Protein AF-A0A923EKS0-F1 (afdb_monomer)

pLDDT: mean 76.98, std 18.41, range [42.09, 98.5]

Radius of gyration: 45.59 Å; Cα contacts (8 Å, |Δi|>4): 97; chains: 1; bounding box: 76×70×138 Å

Structure (mmCIF, N/CA/C/O backbone):
data_AF-A0A923EKS0-F1
#
_entry.id   AF-A0A923EKS0-F1
#
loop_
_atom_site.group_PDB
_atom_site.id
_atom_site.type_symbol
_atom_site.label_atom_id
_atom_site.label_alt_id
_atom_site.label_comp_id
_atom_site.label_asym_id
_atom_site.label_entity_id
_atom_site.label_seq_id
_atom_site.pdbx_PDB_ins_code
_atom_site.Cartn_x
_atom_site.Cartn_y
_atom_site.Cartn_z
_atom_site.occupancy
_atom_site.B_iso_or_equiv
_atom_site.auth_seq_id
_atom_site.auth_comp_id
_atom_site.auth_asym_id
_atom_site.auth_atom_id
_atom_site.pdbx_PDB_model_num
ATOM 1 N N . MET A 1 1 ? -13.821 -39.401 -94.101 1.00 55.88 1 MET A N 1
ATOM 2 C CA . MET A 1 1 ? -14.655 -40.595 -94.368 1.00 55.88 1 MET A CA 1
ATOM 3 C C . MET A 1 1 ? -15.894 -40.451 -93.506 1.00 55.88 1 MET A C 1
ATOM 5 O O . MET A 1 1 ? -15.704 -40.172 -92.329 1.00 55.88 1 MET A O 1
ATOM 9 N N . PRO A 1 2 ? -17.115 -40.544 -94.053 1.00 67.69 2 PRO A N 1
ATOM 10 C CA . PRO A 1 2 ? -18.318 -40.424 -93.235 1.00 67.69 2 PRO A CA 1
ATOM 11 C C . PRO A 1 2 ? -18.408 -41.611 -92.261 1.00 67.69 2 PRO A C 1
ATOM 13 O O . PRO A 1 2 ? -18.205 -42.752 -92.677 1.00 67.69 2 PRO A O 1
ATOM 16 N N . LEU A 1 3 ? -18.658 -41.329 -90.977 1.00 70.94 3 LEU A N 1
ATOM 17 C CA . LEU A 1 3 ? -18.887 -42.337 -89.929 1.00 70.94 3 LEU A CA 1
ATOM 18 C C . LEU A 1 3 ? -20.113 -43.192 -90.270 1.00 70.94 3 LEU A C 1
ATOM 20 O O . LEU A 1 3 ? -21.098 -42.669 -90.799 1.00 70.94 3 LEU A O 1
ATOM 24 N N . THR A 1 4 ? -20.047 -44.488 -89.963 1.00 79.94 4 THR A N 1
ATOM 25 C CA . THR A 1 4 ? -21.155 -45.426 -90.193 1.00 79.94 4 THR A CA 1
ATOM 26 C C . THR A 1 4 ? -22.269 -45.236 -89.158 1.00 79.94 4 THR A C 1
ATOM 28 O O . THR A 1 4 ? -22.025 -44.727 -88.066 1.00 79.94 4 THR A O 1
ATOM 31 N N . ASP A 1 5 ? -23.508 -45.614 -89.488 1.00 75.25 5 ASP A N 1
ATOM 32 C CA . ASP A 1 5 ? -24.677 -45.327 -88.637 1.00 75.25 5 ASP A CA 1
ATOM 33 C C . ASP A 1 5 ? -24.604 -45.996 -87.247 1.00 75.25 5 ASP A C 1
ATOM 35 O O . ASP A 1 5 ? -25.089 -45.425 -86.274 1.00 75.25 5 ASP A O 1
ATOM 39 N N . GLU A 1 6 ? -23.916 -47.137 -87.119 1.00 76.94 6 GLU A N 1
ATOM 40 C CA . GLU A 1 6 ? -23.636 -47.788 -85.823 1.00 76.94 6 GLU A CA 1
ATOM 41 C C . GLU A 1 6 ? -22.660 -46.978 -84.951 1.00 76.94 6 GLU A C 1
ATOM 43 O O . GLU A 1 6 ? -22.759 -46.988 -83.726 1.00 76.94 6 GLU A O 1
ATOM 48 N N . GLU A 1 7 ? -21.741 -46.219 -85.554 1.00 69.44 7 GLU A N 1
ATOM 49 C CA . GLU A 1 7 ? -20.789 -45.371 -84.822 1.00 69.44 7 GLU A CA 1
ATOM 50 C C . GLU A 1 7 ? -21.421 -44.050 -84.356 1.00 69.44 7 GLU A C 1
ATOM 52 O O . GLU A 1 7 ? -20.875 -43.371 -83.486 1.00 69.44 7 GLU A O 1
ATOM 57 N N . LYS A 1 8 ? -22.590 -43.689 -84.900 1.00 70.81 8 LYS A N 1
ATOM 58 C CA . LYS A 1 8 ? -23.337 -42.479 -84.525 1.00 70.81 8 LYS A CA 1
ATOM 59 C C . LYS A 1 8 ? -24.333 -42.710 -83.384 1.00 70.81 8 LYS A C 1
ATOM 61 O O . LYS A 1 8 ? -24.792 -41.740 -82.790 1.00 70.81 8 LYS A O 1
ATOM 66 N N . GLU A 1 9 ? -24.631 -43.961 -83.025 1.00 78.62 9 GLU A N 1
ATOM 67 C CA . GLU A 1 9 ? -25.645 -44.306 -82.012 1.00 78.62 9 GLU A CA 1
ATOM 68 C C . GLU A 1 9 ? -25.239 -43.966 -80.561 1.00 78.62 9 GLU A C 1
ATOM 70 O O . GLU A 1 9 ? -26.081 -43.970 -79.664 1.00 78.62 9 GLU A O 1
ATOM 75 N N . GLY A 1 10 ? -23.965 -43.631 -80.322 1.00 71.81 10 GLY A N 1
ATOM 76 C CA . GLY A 1 10 ? -23.447 -43.207 -79.013 1.00 71.81 10 GLY A CA 1
ATOM 77 C C . GLY A 1 10 ? -23.135 -41.712 -78.878 1.00 71.81 10 GLY A C 1
ATOM 78 O O . GLY A 1 10 ? -22.728 -41.288 -77.798 1.00 71.81 10 GLY A O 1
ATOM 79 N N . LEU A 1 11 ? -23.288 -40.925 -79.946 1.00 72.94 11 LEU A N 1
ATOM 80 C CA . LEU A 1 11 ? -22.937 -39.502 -79.967 1.00 72.94 11 LEU A CA 1
ATOM 81 C C . LEU A 1 11 ? -24.169 -38.627 -79.748 1.00 72.94 11 LEU A C 1
ATOM 83 O O . LEU A 1 11 ? -25.276 -38.942 -80.189 1.00 72.94 11 LEU A O 1
ATOM 87 N N . SER A 1 12 ? -23.973 -37.505 -79.056 1.00 75.88 12 SER A N 1
ATOM 88 C CA . SER A 1 12 ? -25.054 -36.549 -78.844 1.00 75.88 12 SER A CA 1
ATOM 89 C C . SER A 1 12 ? -25.401 -35.814 -80.154 1.00 75.88 12 SER A C 1
ATOM 91 O O . SER A 1 12 ? -24.532 -35.626 -81.011 1.00 75.88 12 SER A O 1
ATOM 93 N N . PRO A 1 13 ? -26.655 -35.356 -80.337 1.00 75.88 13 PRO A N 1
ATOM 94 C CA . PRO A 1 13 ? -27.069 -34.645 -81.551 1.00 75.88 13 PRO A CA 1
ATOM 95 C C . PRO A 1 13 ? -26.235 -33.392 -81.873 1.00 75.88 13 PRO A C 1
ATOM 97 O O . PRO A 1 13 ? -26.138 -33.009 -83.036 1.00 75.88 13 PRO A O 1
ATOM 100 N N . GLU A 1 14 ? -25.623 -32.764 -80.864 1.00 71.12 14 GLU A N 1
ATOM 101 C CA . GLU A 1 14 ? -24.758 -31.587 -81.031 1.00 71.12 14 GLU A CA 1
ATOM 102 C C . GLU A 1 14 ? -23.367 -31.949 -81.575 1.00 71.12 14 GLU A C 1
ATOM 104 O O . GLU A 1 14 ? -22.819 -31.217 -82.397 1.00 71.12 14 GLU A O 1
ATOM 109 N N . GLU A 1 15 ? -22.812 -33.104 -81.204 1.00 69.69 15 GLU A N 1
ATOM 110 C CA . GLU A 1 15 ? -21.496 -33.545 -81.689 1.00 69.69 15 GLU A CA 1
ATOM 111 C C . GLU A 1 15 ? -21.545 -34.025 -83.141 1.00 69.69 15 GLU A C 1
ATOM 113 O O . GLU A 1 15 ? -20.600 -33.818 -83.900 1.00 69.69 15 GLU A O 1
ATOM 118 N N . VAL A 1 16 ? -22.673 -34.601 -83.569 1.00 70.31 16 VAL A N 1
ATOM 119 C CA . VAL A 1 16 ? -22.872 -34.978 -84.975 1.00 70.31 16 VAL A CA 1
ATOM 120 C C . VAL A 1 16 ? -22.950 -33.733 -85.871 1.00 70.31 16 VAL A C 1
ATOM 122 O O . VAL A 1 16 ? -22.418 -33.744 -86.980 1.00 70.31 16 VAL A O 1
ATOM 125 N N . ALA A 1 17 ? -23.534 -32.633 -85.383 1.00 68.06 17 ALA A N 1
ATOM 126 C CA . ALA A 1 17 ? -23.647 -31.382 -86.137 1.00 68.06 17 ALA A CA 1
ATOM 127 C C . ALA A 1 17 ? -22.299 -30.662 -86.338 1.00 68.06 17 ALA A C 1
ATOM 129 O O . ALA A 1 17 ? -22.109 -30.002 -87.357 1.00 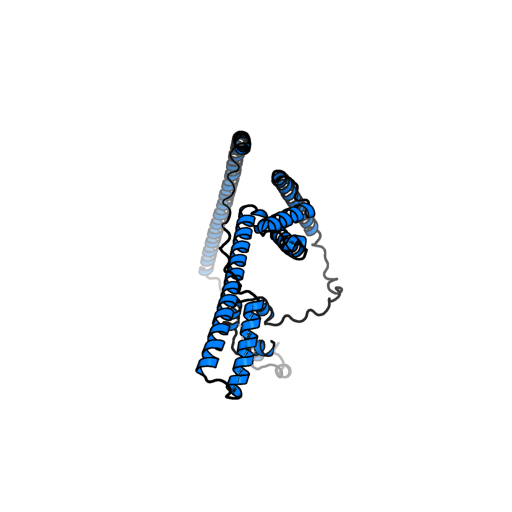68.06 17 ALA A O 1
ATOM 130 N N . ALA A 1 18 ? -21.354 -30.810 -85.406 1.00 67.25 18 ALA A N 1
ATOM 131 C CA . ALA A 1 18 ? -20.027 -30.198 -85.510 1.00 67.25 18 ALA A CA 1
ATOM 132 C C . ALA A 1 18 ? -19.100 -30.909 -86.513 1.00 67.25 18 ALA A C 1
ATOM 134 O O . ALA A 1 18 ? -18.139 -30.311 -86.985 1.00 67.25 18 ALA A O 1
ATOM 135 N N . ILE A 1 19 ? -19.372 -32.179 -86.832 1.00 66.44 19 ILE A N 1
ATOM 136 C CA . ILE A 1 19 ? -18.525 -32.982 -87.726 1.00 66.44 19 ILE A CA 1
ATOM 137 C C . ILE A 1 19 ? -19.016 -32.915 -89.181 1.00 66.44 19 ILE A C 1
ATOM 139 O O . ILE A 1 19 ? -18.199 -32.988 -90.095 1.00 66.44 19 ILE A O 1
ATOM 143 N N . ASP A 1 20 ? -20.324 -32.747 -89.406 1.00 61.84 20 ASP A N 1
ATOM 144 C CA . ASP A 1 20 ? -20.914 -32.625 -90.755 1.00 61.84 20 ASP A CA 1
ATOM 145 C C . ASP A 1 20 ? -21.019 -31.167 -91.251 1.00 61.84 20 ASP A C 1
ATOM 147 O O . ASP A 1 20 ? -21.390 -30.920 -92.399 1.00 61.84 20 ASP A O 1
ATOM 151 N N . GLY A 1 21 ? -20.713 -30.187 -90.396 1.00 55.00 21 GLY A N 1
ATOM 152 C CA . GLY A 1 21 ? -20.842 -28.767 -90.702 1.00 55.00 21 GLY A CA 1
ATOM 153 C C . GLY A 1 21 ? -19.507 -28.078 -90.969 1.00 55.00 21 GLY A C 1
ATOM 154 O O . GLY A 1 21 ? -18.853 -27.643 -90.027 1.00 55.00 21 GLY A O 1
ATOM 155 N N . GLY A 1 22 ? -19.179 -27.871 -92.245 1.00 46.56 22 GLY A N 1
ATOM 156 C CA . GLY A 1 22 ? -18.408 -26.690 -92.655 1.00 46.56 22 GLY A CA 1
ATOM 157 C C . GLY A 1 22 ? -17.040 -26.959 -93.268 1.00 46.56 22 GLY A C 1
ATOM 158 O O . GLY A 1 22 ? -16.015 -26.639 -92.674 1.00 46.56 22 GLY A O 1
ATOM 159 N N . ASP A 1 23 ? -17.063 -27.503 -94.479 1.00 50.88 23 ASP A N 1
ATOM 160 C CA . ASP A 1 23 ? -16.100 -27.199 -95.537 1.00 50.88 23 ASP A CA 1
ATOM 161 C C . ASP A 1 23 ? -16.524 -25.846 -96.139 1.00 50.88 23 ASP A C 1
ATOM 163 O O . ASP A 1 23 ? -17.699 -25.708 -96.469 1.00 50.88 23 ASP A O 1
ATOM 167 N N . ASP A 1 24 ? -15.630 -24.860 -96.225 1.00 45.38 24 ASP A N 1
ATOM 168 C CA . ASP A 1 24 ? -15.724 -23.772 -97.212 1.00 45.38 24 ASP A CA 1
ATOM 169 C C . ASP A 1 24 ? -14.334 -23.138 -97.410 1.00 45.38 24 ASP A C 1
ATOM 171 O O . ASP A 1 24 ? -13.832 -22.324 -96.633 1.00 45.38 24 ASP A O 1
ATOM 175 N N . ASP A 1 25 ? -13.695 -23.658 -98.455 1.00 51.91 25 ASP A N 1
ATOM 176 C CA . ASP A 1 25 ? -12.850 -22.981 -99.434 1.00 51.91 25 ASP A CA 1
ATOM 177 C C . ASP A 1 25 ? -13.137 -21.472 -99.566 1.00 51.91 25 ASP A C 1
ATOM 179 O O . ASP A 1 25 ? -14.209 -21.082 -100.017 1.00 51.91 25 ASP A O 1
ATOM 183 N N . ASP A 1 26 ? -12.155 -20.627 -99.241 1.00 46.34 26 ASP A N 1
ATOM 184 C CA . ASP A 1 26 ? -12.128 -19.243 -99.718 1.00 46.34 26 ASP A CA 1
ATOM 185 C C . ASP A 1 26 ? -10.708 -18.866 -100.151 1.00 46.34 26 ASP A C 1
ATOM 187 O O . ASP A 1 26 ? -9.800 -18.555 -99.373 1.00 46.34 26 ASP A O 1
ATOM 191 N N . THR A 1 27 ? -10.532 -18.933 -101.464 1.00 50.88 27 THR A N 1
ATOM 192 C CA . THR A 1 27 ? -9.376 -18.449 -102.203 1.00 50.88 27 THR A CA 1
ATOM 193 C C . THR A 1 27 ? -9.458 -16.917 -102.258 1.00 50.88 27 THR A C 1
ATOM 195 O O . THR A 1 27 ? -10.226 -16.375 -103.049 1.00 50.88 27 THR A O 1
ATOM 198 N N . ILE A 1 28 ? -8.699 -16.201 -101.421 1.00 45.94 28 ILE A N 1
ATOM 199 C CA . ILE A 1 28 ? -8.699 -14.725 -101.406 1.00 45.94 28 ILE A CA 1
ATOM 200 C C . ILE A 1 28 ? -7.582 -14.194 -102.315 1.00 45.94 28 ILE A C 1
ATOM 202 O O . ILE A 1 28 ? -6.394 -14.367 -102.044 1.00 45.94 28 ILE A O 1
ATOM 206 N N . GLU A 1 29 ? -7.990 -13.560 -103.417 1.00 51.50 29 GLU A N 1
ATOM 207 C CA . GLU A 1 29 ? -7.162 -12.677 -104.242 1.00 51.50 29 GLU A CA 1
ATOM 208 C C . GLU A 1 29 ? -6.642 -11.500 -103.394 1.00 51.50 29 GLU A C 1
ATOM 210 O O . GLU A 1 29 ? -7.430 -10.669 -102.940 1.00 51.50 29 GLU A O 1
ATOM 215 N N . GLU A 1 30 ? -5.316 -11.405 -103.215 1.00 48.50 30 GLU A N 1
ATOM 216 C CA . GLU A 1 30 ? -4.644 -10.211 -102.679 1.00 48.50 30 GLU A CA 1
ATOM 217 C C . GLU A 1 30 ? -4.972 -9.009 -103.578 1.00 48.50 30 GLU A C 1
ATOM 219 O O . GLU A 1 30 ? -4.546 -8.921 -104.734 1.00 48.50 30 GLU A O 1
ATOM 224 N N . THR A 1 31 ? -5.747 -8.071 -103.042 1.00 54.97 31 THR A N 1
ATOM 225 C CA . THR A 1 31 ? -6.033 -6.787 -103.689 1.00 54.97 31 THR A CA 1
ATOM 226 C C . THR A 1 31 ? -5.049 -5.731 -103.183 1.00 54.97 31 THR A C 1
ATOM 228 O O . THR A 1 31 ? -4.639 -5.764 -102.025 1.00 54.97 31 THR A O 1
ATOM 231 N N . ASP A 1 32 ? -4.697 -4.751 -104.027 1.00 55.38 32 ASP A N 1
ATOM 232 C CA . ASP A 1 32 ? -3.730 -3.664 -103.750 1.00 55.38 32 ASP A CA 1
ATOM 233 C C . ASP A 1 32 ? -3.983 -2.865 -102.441 1.00 55.38 32 ASP A C 1
ATOM 235 O O . ASP A 1 32 ? -3.141 -2.074 -102.015 1.00 55.38 32 ASP A O 1
ATOM 239 N N . ALA A 1 33 ? -5.125 -3.064 -101.775 1.00 56.81 33 ALA A N 1
ATOM 240 C CA . ALA A 1 33 ? -5.431 -2.498 -100.465 1.00 56.81 33 ALA A CA 1
ATOM 241 C C . ALA A 1 33 ? -4.692 -3.196 -99.301 1.00 56.81 33 ALA A C 1
ATOM 243 O O . ALA A 1 33 ? -4.253 -2.511 -98.377 1.00 56.81 33 ALA A O 1
ATOM 244 N N . GLU A 1 34 ? -4.487 -4.519 -99.348 1.00 56.81 34 GLU A N 1
ATOM 245 C CA . GLU A 1 34 ? -3.792 -5.257 -98.275 1.00 56.81 34 GLU A CA 1
ATOM 246 C C . GLU A 1 34 ? -2.281 -4.983 -98.265 1.00 56.81 34 GLU A C 1
ATOM 248 O O . GLU A 1 34 ? -1.657 -4.929 -97.202 1.00 56.81 34 GLU A O 1
ATOM 253 N N . ALA A 1 35 ? -1.689 -4.711 -99.433 1.00 59.38 35 ALA A N 1
ATOM 254 C CA . ALA A 1 35 ? -0.292 -4.289 -99.534 1.00 59.38 35 ALA A CA 1
ATOM 255 C C . ALA A 1 35 ? -0.055 -2.916 -98.871 1.00 59.38 35 ALA A C 1
ATOM 257 O O . ALA A 1 35 ? 0.933 -2.737 -98.155 1.00 59.38 35 ALA A O 1
ATOM 258 N N . ALA A 1 36 ? -0.987 -1.970 -99.038 1.00 62.66 36 ALA A N 1
ATOM 259 C CA . ALA A 1 36 ? -0.906 -0.647 -98.418 1.00 62.66 36 ALA A CA 1
ATOM 260 C C . ALA A 1 36 ? -1.108 -0.697 -96.891 1.00 62.66 36 ALA A C 1
ATOM 262 O O . ALA A 1 36 ? -0.460 0.046 -96.151 1.00 62.66 36 ALA A O 1
ATOM 263 N N . GLU A 1 37 ? -1.969 -1.591 -96.398 1.00 67.25 37 GLU A N 1
ATOM 264 C CA . GLU A 1 37 ? -2.161 -1.790 -94.958 1.00 67.25 37 GLU A CA 1
ATOM 265 C C . GLU A 1 37 ? -0.933 -2.446 -94.303 1.00 67.25 37 GLU A C 1
ATOM 267 O O . GLU A 1 37 ? -0.551 -2.086 -93.186 1.00 67.25 37 GLU A O 1
ATOM 272 N N . ARG A 1 38 ? -0.245 -3.341 -95.023 1.00 67.81 38 ARG A N 1
ATOM 273 C CA . ARG A 1 38 ? 0.998 -3.963 -94.555 1.00 67.81 38 ARG A CA 1
ATOM 274 C C . ARG A 1 38 ? 2.158 -2.965 -94.472 1.00 67.81 38 ARG A C 1
ATOM 276 O O . ARG A 1 38 ? 2.837 -2.950 -93.448 1.00 67.81 38 ARG A O 1
ATOM 283 N N . GLU A 1 39 ? 2.333 -2.085 -95.464 1.00 69.00 39 GLU A N 1
ATOM 284 C CA . GLU A 1 39 ? 3.335 -1.002 -95.399 1.00 69.00 39 GLU A CA 1
ATOM 285 C C . GLU A 1 39 ? 3.036 0.002 -94.274 1.00 69.00 39 GLU A C 1
ATOM 287 O O . GLU A 1 39 ? 3.949 0.434 -93.567 1.00 69.00 39 GLU A O 1
ATOM 292 N N . ALA A 1 40 ? 1.763 0.346 -94.049 1.00 70.00 40 ALA A N 1
ATOM 293 C CA . ALA A 1 40 ? 1.382 1.236 -92.952 1.00 70.00 40 ALA A CA 1
ATOM 294 C C . ALA A 1 40 ? 1.676 0.618 -91.574 1.00 70.00 40 ALA A C 1
ATOM 296 O O . ALA A 1 40 ? 2.108 1.317 -90.654 1.00 70.00 40 ALA A O 1
ATOM 297 N N . LYS A 1 41 ? 1.480 -0.697 -91.433 1.00 73.19 41 LYS A N 1
ATOM 298 C CA . LYS A 1 41 ? 1.763 -1.424 -90.192 1.00 73.19 41 LYS A CA 1
ATOM 299 C C . LYS A 1 41 ? 3.264 -1.556 -89.931 1.00 73.19 41 LYS A C 1
ATOM 301 O O . LYS A 1 41 ? 3.702 -1.340 -88.806 1.00 73.19 41 LYS A O 1
ATOM 306 N N . GLU A 1 42 ? 4.056 -1.814 -90.969 1.00 72.75 42 GLU A N 1
ATOM 307 C CA . GLU A 1 42 ? 5.516 -1.905 -90.857 1.00 72.75 42 GLU A CA 1
ATOM 308 C C . GLU A 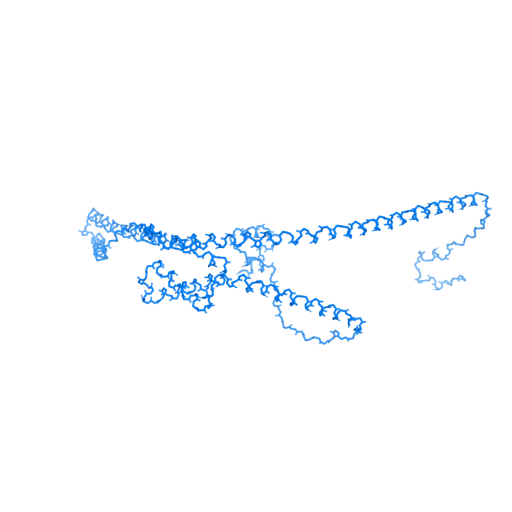1 42 ? 6.150 -0.541 -90.522 1.00 72.75 42 GLU A C 1
ATOM 310 O O . GLU A 1 42 ? 7.066 -0.461 -89.702 1.00 72.75 42 GLU A O 1
ATOM 315 N N . ALA A 1 43 ? 5.601 0.557 -91.059 1.00 70.31 43 ALA A N 1
ATOM 316 C CA . ALA A 1 43 ? 6.006 1.913 -90.684 1.00 70.31 43 ALA A CA 1
ATOM 317 C C . ALA A 1 43 ? 5.655 2.256 -89.222 1.00 70.31 43 ALA A C 1
ATOM 319 O O . ALA A 1 43 ? 6.466 2.868 -88.524 1.00 70.31 43 ALA A O 1
ATOM 320 N N . ALA A 1 44 ? 4.482 1.832 -88.737 1.00 72.12 44 ALA A N 1
ATOM 321 C CA . ALA A 1 44 ? 4.068 2.047 -87.350 1.00 72.12 44 ALA A CA 1
ATOM 322 C C . ALA A 1 44 ? 4.928 1.252 -86.350 1.00 72.12 44 ALA A C 1
ATOM 324 O O . ALA A 1 44 ? 5.297 1.776 -85.295 1.00 72.12 44 ALA A O 1
ATOM 325 N N . ASP A 1 45 ? 5.296 0.013 -86.689 1.00 76.19 45 ASP A N 1
ATOM 326 C CA . ASP A 1 45 ? 6.172 -0.810 -85.851 1.00 76.19 45 ASP A CA 1
ATOM 327 C C . ASP A 1 45 ? 7.610 -0.258 -85.819 1.00 76.19 45 ASP A C 1
ATOM 329 O O . ASP A 1 45 ? 8.228 -0.211 -84.750 1.00 76.19 45 ASP A O 1
ATOM 333 N N . ALA A 1 46 ? 8.117 0.270 -86.940 1.00 74.62 46 ALA A N 1
ATOM 334 C CA . ALA A 1 46 ? 9.419 0.937 -86.987 1.00 74.62 46 ALA A CA 1
ATOM 335 C C . ALA A 1 46 ? 9.460 2.230 -86.146 1.00 74.62 46 ALA A C 1
ATOM 337 O O . ALA A 1 46 ? 10.451 2.495 -85.460 1.00 74.62 46 ALA A O 1
ATOM 338 N N . GLU A 1 47 ? 8.384 3.026 -86.145 1.00 79.12 47 GLU A N 1
ATOM 339 C CA . GLU A 1 47 ? 8.289 4.233 -85.313 1.00 79.12 47 GLU A CA 1
ATOM 340 C C . GLU A 1 47 ? 8.218 3.887 -83.817 1.00 79.12 47 GLU A C 1
ATOM 342 O O . GLU A 1 47 ? 8.868 4.536 -82.990 1.00 79.12 47 GLU A O 1
ATOM 347 N N . LYS A 1 48 ? 7.502 2.814 -83.463 1.00 77.94 48 LYS A N 1
ATOM 348 C CA . LYS A 1 48 ? 7.433 2.321 -82.084 1.00 77.94 48 LYS A CA 1
ATOM 349 C C . LYS A 1 48 ? 8.792 1.824 -81.587 1.00 77.94 48 LYS A C 1
ATOM 351 O O . LYS A 1 48 ? 9.190 2.168 -80.473 1.00 77.94 48 LYS A O 1
ATOM 356 N N . GLN A 1 49 ? 9.532 1.091 -82.418 1.00 76.75 49 GLN A N 1
ATOM 357 C CA . GLN A 1 49 ? 10.868 0.613 -82.065 1.00 76.75 49 GLN A CA 1
ATOM 358 C C . GLN A 1 49 ? 11.866 1.774 -81.908 1.00 76.75 49 GLN A C 1
ATOM 360 O O . GLN A 1 49 ? 12.624 1.811 -80.940 1.00 76.75 49 GLN A O 1
ATOM 365 N N . ALA A 1 50 ? 11.793 2.795 -82.769 1.00 76.81 50 ALA A N 1
ATOM 366 C CA . ALA A 1 50 ? 12.611 4.002 -82.630 1.00 76.81 50 ALA A CA 1
ATOM 367 C C . ALA A 1 50 ? 12.292 4.805 -81.349 1.00 76.81 50 ALA A C 1
ATOM 369 O O . ALA A 1 50 ? 13.188 5.413 -80.751 1.00 76.81 50 ALA A O 1
ATOM 370 N N . ALA A 1 51 ? 11.032 4.811 -80.901 1.00 78.56 51 ALA A N 1
ATOM 371 C CA . ALA A 1 51 ? 10.637 5.437 -79.641 1.00 78.56 51 ALA A CA 1
ATOM 372 C C . ALA A 1 51 ? 11.150 4.657 -78.414 1.00 78.56 51 ALA A C 1
ATOM 374 O O . ALA A 1 51 ? 11.622 5.276 -77.455 1.00 78.56 51 ALA A O 1
ATOM 375 N N . GLU A 1 52 ? 11.113 3.322 -78.454 1.00 79.81 52 GLU A N 1
ATOM 376 C CA . GLU A 1 52 ? 11.653 2.461 -77.393 1.00 79.81 52 GLU A CA 1
ATOM 377 C C . GLU A 1 52 ? 13.181 2.574 -77.282 1.00 79.81 52 GLU A C 1
ATOM 379 O O . GLU A 1 52 ? 13.697 2.757 -76.175 1.00 79.81 52 GLU A O 1
ATOM 384 N N . ASP A 1 53 ? 13.903 2.599 -78.405 1.00 81.50 53 ASP A N 1
ATOM 385 C CA . ASP A 1 53 ? 15.360 2.780 -78.416 1.00 81.50 53 ASP A CA 1
ATOM 386 C C . ASP A 1 53 ? 15.772 4.148 -77.851 1.00 81.50 53 ASP A C 1
ATOM 388 O O . ASP A 1 53 ? 16.742 4.265 -77.092 1.00 81.50 53 ASP A O 1
ATOM 392 N N . LYS A 1 54 ? 15.000 5.202 -78.147 1.00 83.19 54 LYS A N 1
ATOM 393 C CA . LYS A 1 54 ? 15.236 6.541 -77.591 1.00 83.19 54 LYS A CA 1
ATOM 394 C C . LYS A 1 54 ? 14.972 6.593 -76.082 1.00 83.19 54 LYS A C 1
ATOM 396 O O . LYS A 1 54 ? 15.732 7.237 -75.356 1.00 83.19 54 LYS A O 1
ATOM 401 N N . ALA A 1 55 ? 13.940 5.901 -75.598 1.00 79.69 55 ALA A N 1
ATOM 402 C CA . ALA A 1 55 ? 13.648 5.801 -74.169 1.00 79.69 55 ALA A CA 1
ATOM 403 C C . ALA A 1 55 ? 14.723 4.995 -73.416 1.00 79.69 55 ALA A C 1
ATOM 405 O O . ALA A 1 55 ? 15.142 5.392 -72.325 1.00 79.69 55 ALA A O 1
ATOM 406 N N . ALA A 1 56 ? 15.229 3.911 -74.013 1.00 78.12 56 ALA A N 1
ATOM 407 C CA . ALA A 1 56 ? 16.318 3.117 -73.452 1.00 78.12 56 ALA A CA 1
ATOM 408 C C . ALA A 1 56 ? 17.628 3.920 -73.369 1.00 78.12 56 ALA A C 1
ATOM 410 O O . ALA A 1 56 ? 18.294 3.912 -72.331 1.00 78.12 56 ALA A O 1
ATOM 411 N N . ALA A 1 57 ? 17.964 4.685 -74.415 1.00 78.69 57 ALA A N 1
ATOM 412 C CA . ALA A 1 57 ? 19.138 5.556 -74.415 1.00 78.69 57 ALA A CA 1
ATOM 413 C C . ALA A 1 57 ? 19.051 6.659 -73.344 1.00 78.69 57 ALA A C 1
ATOM 415 O O . ALA A 1 57 ? 20.046 6.950 -72.677 1.00 78.69 57 ALA A O 1
ATOM 416 N N . GLN A 1 58 ? 17.864 7.239 -73.135 1.00 81.75 58 GLN A N 1
ATOM 417 C CA . GLN A 1 58 ? 17.655 8.251 -72.100 1.00 81.75 58 GLN A CA 1
ATOM 418 C C . GLN A 1 58 ? 17.786 7.664 -70.689 1.00 81.75 58 GLN A C 1
ATOM 420 O O . GLN A 1 58 ? 18.463 8.249 -69.848 1.00 81.75 58 GLN A O 1
ATOM 425 N N . LYS A 1 59 ? 17.251 6.460 -70.450 1.00 79.94 59 LYS A N 1
ATOM 426 C CA . LYS A 1 59 ? 17.382 5.780 -69.154 1.00 79.94 59 LYS A CA 1
ATOM 427 C C . LYS A 1 59 ? 18.844 5.475 -68.802 1.00 79.94 59 LYS A C 1
ATOM 429 O O . LYS A 1 59 ? 19.243 5.681 -67.661 1.00 79.94 59 LYS A O 1
ATOM 434 N N . ILE A 1 60 ? 19.656 5.058 -69.779 1.00 76.56 60 ILE A N 1
ATOM 435 C CA . ILE A 1 60 ? 21.099 4.823 -69.579 1.00 76.56 60 ILE A CA 1
ATOM 436 C C . ILE A 1 60 ? 21.840 6.139 -69.286 1.00 76.56 60 ILE A C 1
ATOM 438 O O . ILE A 1 60 ? 22.748 6.166 -68.453 1.00 76.56 60 ILE A O 1
ATOM 442 N N . ALA A 1 61 ? 21.458 7.241 -69.941 1.00 79.06 61 ALA A N 1
ATOM 443 C CA . ALA A 1 61 ? 22.045 8.555 -69.681 1.00 79.06 61 ALA A CA 1
ATOM 444 C C . ALA A 1 61 ? 21.705 9.076 -68.272 1.00 79.06 61 ALA A C 1
ATOM 446 O O . ALA A 1 61 ? 22.597 9.565 -67.575 1.00 79.06 61 ALA A O 1
ATOM 447 N N . ASP A 1 62 ? 20.456 8.913 -67.830 1.00 80.44 62 ASP A N 1
ATOM 448 C CA . ASP A 1 62 ? 20.003 9.331 -66.498 1.00 80.44 62 ASP A CA 1
ATOM 449 C C . ASP A 1 62 ? 20.655 8.492 -65.384 1.00 80.44 62 ASP A C 1
ATOM 451 O O . ASP A 1 62 ? 21.070 9.031 -64.355 1.00 80.44 62 ASP A O 1
ATOM 455 N N . GLU A 1 63 ? 20.830 7.185 -65.600 1.00 76.50 63 GLU A N 1
ATOM 456 C CA . GLU A 1 63 ? 21.491 6.291 -64.642 1.00 76.50 63 GLU A CA 1
ATOM 457 C C . GLU A 1 63 ? 22.988 6.622 -64.510 1.00 76.50 63 GLU A C 1
ATOM 459 O O . GLU A 1 63 ? 23.516 6.723 -63.397 1.00 76.50 63 GLU A O 1
ATOM 464 N N . LYS A 1 64 ? 23.663 6.934 -65.626 1.00 74.00 64 LYS A N 1
ATOM 465 C CA . LYS A 1 64 ? 25.059 7.396 -65.603 1.00 74.00 64 LYS A CA 1
ATOM 466 C C . LYS A 1 64 ? 25.213 8.741 -64.876 1.00 74.00 64 LYS A C 1
ATOM 468 O O . LYS A 1 64 ? 26.128 8.887 -64.067 1.00 74.00 64 LYS A O 1
ATOM 473 N N . ALA A 1 65 ? 24.291 9.684 -65.083 1.00 71.25 65 ALA A N 1
ATOM 474 C CA . ALA A 1 65 ? 24.293 10.969 -64.378 1.00 71.25 65 ALA A CA 1
ATOM 475 C C . ALA A 1 65 ? 24.026 10.819 -62.865 1.00 71.25 65 ALA A C 1
ATOM 477 O O . ALA A 1 65 ? 24.613 11.541 -62.055 1.00 71.25 65 ALA A O 1
ATOM 478 N N . ALA A 1 66 ? 23.186 9.860 -62.460 1.00 70.56 66 ALA A N 1
ATOM 479 C CA . ALA A 1 66 ? 22.945 9.555 -61.049 1.00 70.56 66 ALA A CA 1
ATOM 480 C C . ALA A 1 66 ? 24.178 8.936 -60.367 1.00 70.56 66 ALA A C 1
ATOM 482 O O . ALA A 1 66 ? 24.473 9.267 -59.216 1.00 70.56 66 ALA A O 1
ATOM 483 N N . THR A 1 67 ? 24.927 8.089 -61.083 1.00 65.62 67 THR A N 1
ATOM 484 C CA . THR A 1 67 ? 26.150 7.471 -60.542 1.00 65.62 67 THR A CA 1
ATOM 485 C C . THR A 1 67 ? 27.280 8.493 -60.359 1.00 65.62 67 THR A C 1
ATOM 487 O O . THR A 1 67 ? 27.917 8.508 -59.308 1.00 65.62 67 THR A O 1
ATOM 490 N N . GLU A 1 68 ? 27.476 9.412 -61.314 1.00 66.75 68 GLU A N 1
ATOM 491 C CA . GLU A 1 68 ? 28.497 10.472 -61.204 1.00 66.75 68 GLU A CA 1
ATOM 492 C C . GLU A 1 68 ? 28.183 11.482 -60.083 1.00 66.75 68 GLU A C 1
ATOM 494 O O . GLU A 1 68 ? 29.093 11.964 -59.405 1.00 66.75 68 GLU A O 1
ATOM 499 N N . LYS A 1 69 ? 26.900 11.759 -59.806 1.00 64.44 69 LYS A N 1
ATOM 500 C CA . LYS A 1 69 ? 26.502 12.621 -58.680 1.00 64.44 69 LYS A CA 1
ATOM 501 C C . LYS A 1 69 ? 26.736 11.956 -57.313 1.00 64.44 69 LYS A C 1
ATOM 503 O O . LYS A 1 69 ? 27.135 12.635 -56.370 1.00 64.44 69 LYS A O 1
ATOM 508 N N . ALA A 1 70 ? 26.544 10.640 -57.208 1.00 59.50 70 ALA A N 1
ATOM 509 C CA . ALA A 1 70 ? 26.751 9.899 -55.961 1.00 59.50 70 ALA A CA 1
ATOM 510 C C . ALA A 1 70 ? 28.237 9.780 -55.562 1.00 59.50 70 ALA A C 1
ATOM 512 O O . ALA A 1 70 ? 28.555 9.786 -54.371 1.00 59.50 70 ALA A O 1
ATOM 513 N N . GLU A 1 71 ? 29.158 9.710 -56.530 1.00 60.84 71 GLU A N 1
ATOM 514 C CA . GLU A 1 71 ? 30.600 9.715 -56.239 1.00 60.84 71 GLU A CA 1
ATOM 515 C C . GLU A 1 71 ? 31.118 11.106 -55.833 1.00 60.84 71 GLU A C 1
ATOM 517 O O . GLU A 1 71 ? 31.999 11.198 -54.975 1.00 60.84 71 GLU A O 1
ATOM 522 N N . ALA A 1 72 ? 30.529 12.188 -56.358 1.00 58.00 72 ALA A N 1
ATOM 523 C CA . ALA A 1 72 ? 30.878 13.554 -55.963 1.00 58.00 72 ALA A CA 1
ATOM 524 C C . ALA A 1 72 ? 30.417 13.906 -54.532 1.00 58.00 72 ALA A C 1
ATOM 526 O O . ALA A 1 72 ? 31.166 14.546 -53.791 1.00 58.00 72 ALA A O 1
ATOM 527 N N . ASP A 1 73 ? 29.232 13.447 -54.109 1.00 56.19 73 ASP A N 1
ATOM 528 C CA . ASP A 1 73 ? 28.721 13.711 -52.753 1.00 56.19 73 ASP A CA 1
ATOM 529 C C . ASP A 1 73 ? 29.490 12.931 -51.670 1.00 56.19 73 ASP A C 1
ATOM 531 O O . ASP A 1 73 ? 29.680 13.439 -50.564 1.00 56.19 73 ASP A O 1
ATOM 535 N N . LYS A 1 74 ? 30.023 11.740 -51.984 1.00 54.91 74 LYS A N 1
ATOM 536 C CA . LYS A 1 74 ? 30.788 10.927 -51.021 1.00 54.91 74 LYS A CA 1
ATOM 537 C C . LYS A 1 74 ? 32.150 11.541 -50.664 1.00 54.91 74 LYS A C 1
ATOM 539 O O . LYS A 1 74 ? 32.574 11.437 -49.515 1.00 54.91 74 LYS A O 1
ATOM 544 N N . ALA A 1 75 ? 32.800 12.233 -51.603 1.00 55.19 75 ALA A N 1
ATOM 545 C CA . ALA A 1 75 ? 34.077 12.909 -51.360 1.00 55.19 75 ALA A CA 1
ATOM 546 C C . ALA A 1 75 ? 33.942 14.182 -50.495 1.00 55.19 75 ALA A C 1
ATOM 548 O O . ALA A 1 75 ? 34.888 14.554 -49.808 1.00 55.19 75 ALA A O 1
ATOM 549 N N . ALA A 1 76 ? 32.771 14.832 -50.474 1.00 54.75 76 ALA A N 1
ATOM 550 C CA . ALA A 1 76 ? 32.536 16.043 -49.677 1.00 54.75 76 ALA A CA 1
ATOM 551 C C . ALA A 1 76 ? 32.151 15.761 -48.208 1.00 54.75 76 ALA A C 1
ATOM 553 O O . ALA A 1 76 ? 32.293 16.638 -47.350 1.00 54.75 76 ALA A O 1
ATOM 554 N N . THR A 1 77 ? 31.664 14.555 -47.895 1.00 52.31 77 THR A N 1
ATOM 555 C CA . THR A 1 77 ? 31.295 14.148 -46.525 1.00 52.31 77 THR A CA 1
ATOM 556 C C . THR A 1 77 ? 32.474 13.693 -45.666 1.00 52.31 77 THR A C 1
ATOM 558 O O . THR A 1 77 ? 32.444 13.923 -44.456 1.00 52.31 77 THR A O 1
ATOM 561 N N . ASP A 1 78 ? 33.521 13.114 -46.258 1.00 51.91 78 ASP A N 1
ATOM 562 C CA . ASP A 1 78 ? 34.648 12.566 -45.488 1.00 51.91 78 ASP A CA 1
ATOM 563 C C . ASP A 1 78 ? 35.573 13.667 -44.922 1.00 51.91 78 ASP A C 1
ATOM 565 O O . ASP A 1 78 ? 36.049 13.536 -43.793 1.00 51.91 78 ASP A O 1
ATOM 569 N N . ASP A 1 79 ? 35.725 14.809 -45.608 1.00 50.88 79 ASP A N 1
ATOM 570 C CA . ASP A 1 79 ? 36.516 15.946 -45.097 1.00 50.88 79 ASP A CA 1
ATOM 571 C C . ASP A 1 79 ? 35.807 16.719 -43.963 1.00 50.88 79 ASP A C 1
ATOM 573 O O . ASP A 1 79 ? 36.459 17.203 -43.036 1.00 50.88 79 ASP A O 1
ATOM 577 N N . LYS A 1 80 ? 34.465 16.787 -43.952 1.00 53.28 80 LYS A N 1
ATOM 578 C CA . LYS A 1 80 ? 33.707 17.440 -42.860 1.00 53.28 80 LYS A CA 1
ATOM 579 C C . LYS A 1 80 ? 33.571 16.581 -41.599 1.00 53.28 80 LYS A C 1
ATOM 581 O O . LYS A 1 80 ? 33.422 17.128 -40.507 1.00 53.28 80 LYS A O 1
ATOM 586 N N . ALA A 1 81 ? 33.634 15.254 -41.719 1.00 53.75 81 ALA A N 1
ATOM 587 C CA . ALA A 1 81 ? 33.537 14.348 -40.574 1.00 53.75 81 ALA A CA 1
ATOM 588 C C . ALA A 1 81 ? 34.805 14.359 -39.695 1.00 53.75 81 ALA A C 1
ATOM 590 O O . ALA A 1 81 ? 34.714 14.188 -38.477 1.00 53.75 81 ALA A O 1
ATOM 591 N N . ALA A 1 82 ? 35.981 14.612 -40.281 1.00 55.72 82 ALA A N 1
ATOM 592 C CA . ALA A 1 82 ? 37.238 14.709 -39.536 1.00 55.72 82 ALA A CA 1
ATOM 593 C C . ALA A 1 82 ? 37.334 15.999 -38.696 1.00 55.72 82 ALA A C 1
ATOM 595 O O . ALA A 1 82 ? 37.845 15.967 -37.575 1.00 55.72 82 ALA A O 1
ATOM 596 N N . GLU A 1 83 ? 36.794 17.118 -39.191 1.00 54.25 83 GLU A N 1
ATOM 597 C CA . GLU A 1 83 ? 36.816 18.408 -38.486 1.00 54.25 83 GLU A CA 1
ATOM 598 C C . GLU A 1 83 ? 35.763 18.481 -37.359 1.00 54.25 83 GLU A C 1
ATOM 600 O O . GLU A 1 83 ? 36.015 19.067 -36.305 1.00 54.25 83 GLU A O 1
ATOM 605 N N . ALA A 1 84 ? 34.614 17.811 -37.523 1.00 56.06 84 ALA A N 1
ATOM 606 C CA . ALA A 1 84 ? 33.587 17.708 -36.481 1.00 56.06 84 ALA A CA 1
ATOM 607 C C . ALA A 1 84 ? 34.055 16.876 -35.273 1.00 56.06 84 ALA A C 1
ATOM 609 O O . ALA A 1 84 ? 33.865 17.293 -34.131 1.00 56.06 84 ALA A O 1
ATOM 610 N N . LYS A 1 85 ? 34.749 15.754 -35.512 1.00 57.53 85 LYS A N 1
ATOM 611 C CA . LYS A 1 85 ? 35.239 14.873 -34.441 1.00 57.53 85 LYS A CA 1
ATOM 612 C C . LYS A 1 85 ? 36.330 15.523 -33.579 1.00 57.53 85 LYS A C 1
ATOM 614 O O . LYS A 1 85 ? 36.370 15.314 -32.373 1.00 57.53 85 LYS A O 1
ATOM 619 N N . ALA A 1 86 ? 37.178 16.366 -34.174 1.00 59.12 86 ALA A N 1
ATOM 620 C CA . ALA A 1 86 ? 38.203 17.107 -33.433 1.00 59.12 86 ALA A CA 1
ATOM 621 C C . ALA A 1 86 ? 37.620 18.218 -32.538 1.00 59.12 86 ALA A C 1
ATOM 623 O O . ALA A 1 86 ? 38.214 18.558 -31.515 1.00 59.12 86 ALA A O 1
ATOM 624 N N . LYS A 1 87 ? 36.460 18.780 -32.906 1.00 59.34 87 LYS A N 1
ATOM 625 C CA . LYS A 1 87 ? 35.758 19.783 -32.094 1.00 59.34 87 LYS A CA 1
ATOM 626 C C . LYS A 1 87 ? 34.940 19.139 -30.968 1.00 59.34 87 LYS A C 1
ATOM 628 O O . LYS A 1 87 ? 34.929 19.665 -29.861 1.00 59.34 87 LYS A O 1
ATOM 633 N N . GLU A 1 88 ? 34.342 17.978 -31.225 1.00 61.44 88 GLU A N 1
ATOM 634 C CA . GLU A 1 88 ? 33.583 17.207 -30.232 1.00 61.44 88 GLU A CA 1
ATOM 635 C C . GLU A 1 88 ? 34.483 16.667 -29.101 1.00 61.44 88 GLU A C 1
ATOM 637 O O . GLU A 1 88 ? 34.140 16.816 -27.931 1.00 61.44 88 GLU A O 1
ATOM 642 N N . ASP A 1 89 ? 35.690 16.170 -29.413 1.00 59.28 89 ASP A N 1
ATOM 643 C CA . ASP A 1 89 ? 36.666 15.741 -28.391 1.00 59.28 89 ASP A CA 1
ATOM 644 C C . ASP A 1 89 ? 37.199 16.916 -27.537 1.00 59.28 89 ASP A C 1
ATOM 646 O O . ASP A 1 89 ? 37.544 16.739 -26.364 1.00 59.28 89 ASP A O 1
ATOM 650 N N . ALA A 1 90 ? 37.263 18.132 -28.095 1.00 62.91 90 ALA A N 1
ATOM 651 C CA . ALA A 1 90 ? 37.696 19.325 -27.363 1.00 62.91 90 ALA A CA 1
ATOM 652 C C . ALA A 1 90 ? 36.603 19.855 -26.417 1.00 62.91 90 ALA A C 1
ATOM 654 O O . ALA A 1 90 ? 36.904 20.185 -25.266 1.00 62.91 90 ALA A O 1
ATOM 655 N N . ASP A 1 91 ? 35.345 19.883 -26.868 1.00 62.81 91 ASP A N 1
ATOM 656 C CA . ASP A 1 91 ? 34.204 20.288 -26.040 1.00 62.81 91 ASP A CA 1
ATOM 657 C C . ASP A 1 91 ? 33.890 19.239 -24.956 1.00 62.81 91 ASP A C 1
ATOM 659 O O . ASP A 1 91 ? 33.618 19.613 -23.815 1.00 62.81 91 ASP A O 1
ATOM 663 N N . ALA A 1 92 ? 34.036 17.936 -25.239 1.00 62.00 92 ALA A N 1
ATOM 664 C CA . ALA A 1 92 ? 33.875 16.873 -24.239 1.00 62.00 92 ALA A CA 1
ATOM 665 C C . ALA A 1 92 ? 34.919 16.961 -23.112 1.00 62.00 92 ALA A C 1
ATOM 667 O O . ALA A 1 92 ? 34.596 16.767 -21.939 1.00 62.00 92 ALA A O 1
ATOM 668 N N . LYS A 1 93 ? 36.168 17.322 -23.438 1.00 65.00 93 LYS A N 1
ATOM 669 C CA . LYS A 1 93 ? 37.218 17.517 -22.428 1.00 65.00 93 LYS A CA 1
ATOM 670 C C . LYS A 1 93 ? 36.972 18.759 -21.563 1.00 65.00 93 LYS A C 1
ATOM 672 O O . LYS A 1 93 ? 37.235 18.714 -20.364 1.00 65.00 93 LYS A O 1
ATOM 677 N N . ALA A 1 94 ? 36.428 19.833 -22.140 1.00 64.88 94 ALA A N 1
ATOM 678 C CA . ALA A 1 94 ? 36.050 21.036 -21.399 1.00 64.88 94 ALA A CA 1
ATOM 679 C C . ALA A 1 94 ? 34.804 20.824 -20.514 1.00 64.88 94 ALA A C 1
ATOM 681 O O . ALA A 1 94 ? 34.732 21.388 -19.420 1.00 64.88 94 ALA A O 1
ATOM 682 N N . LEU A 1 95 ? 33.848 19.990 -20.945 1.00 62.06 95 LEU A N 1
ATOM 683 C CA . LEU A 1 95 ? 32.685 19.619 -20.131 1.00 62.06 95 LEU A CA 1
ATOM 684 C C . LEU A 1 95 ? 33.089 18.724 -18.949 1.00 62.06 95 LEU A C 1
ATOM 686 O O . LEU A 1 95 ? 32.673 18.992 -17.826 1.00 62.06 95 LEU A O 1
ATOM 690 N N . ALA A 1 96 ? 33.972 17.744 -19.173 1.00 61.75 96 ALA A N 1
ATOM 691 C CA . ALA A 1 96 ? 34.475 16.860 -18.120 1.00 61.75 96 ALA A CA 1
ATOM 692 C C . ALA A 1 96 ? 35.301 17.606 -17.052 1.00 61.75 96 ALA A C 1
ATOM 694 O O . ALA A 1 96 ? 35.199 17.298 -15.866 1.00 61.75 96 ALA A O 1
ATOM 695 N N . GLU A 1 97 ? 36.091 18.619 -17.435 1.00 64.62 97 GLU A N 1
ATOM 696 C CA . GLU A 1 97 ? 36.805 19.468 -16.465 1.00 64.62 97 GLU A CA 1
ATOM 697 C C . GLU A 1 97 ? 35.855 20.381 -15.673 1.00 64.62 97 GLU A C 1
ATOM 699 O O . GLU A 1 97 ? 36.094 20.638 -14.491 1.00 64.62 97 GLU A O 1
ATOM 704 N N . LYS A 1 98 ? 34.751 20.832 -16.284 1.00 63.41 98 LYS A N 1
ATOM 705 C CA . LYS A 1 98 ? 33.729 21.636 -15.601 1.00 63.41 98 LYS A CA 1
ATOM 706 C C . LYS A 1 98 ? 32.871 20.795 -14.648 1.00 63.41 98 LYS A C 1
ATOM 708 O O . LYS A 1 98 ? 32.654 21.223 -13.520 1.00 63.41 98 LYS A O 1
ATOM 713 N N . GLU A 1 99 ? 32.458 19.590 -15.042 1.00 57.44 99 GLU A N 1
ATOM 714 C CA . GLU A 1 99 ? 31.733 18.664 -14.158 1.00 57.44 99 GLU A CA 1
ATOM 715 C C . GLU A 1 99 ? 32.606 18.163 -13.001 1.00 57.44 99 GLU A C 1
ATOM 717 O O . GLU A 1 99 ? 32.118 18.033 -11.882 1.00 57.44 99 GLU A O 1
ATOM 722 N N . ALA A 1 100 ? 33.913 17.962 -13.210 1.00 58.56 100 ALA A N 1
ATOM 723 C CA . ALA A 1 100 ? 34.833 17.634 -12.120 1.00 58.56 100 ALA A CA 1
ATOM 724 C C . ALA A 1 100 ? 35.017 18.801 -11.127 1.00 58.56 100 ALA A C 1
ATOM 726 O O . ALA A 1 100 ? 35.182 18.568 -9.927 1.00 58.56 100 ALA A O 1
ATOM 727 N N . ALA A 1 101 ? 34.959 20.051 -11.602 1.00 57.38 101 ALA A N 1
ATOM 728 C CA . ALA A 1 101 ? 35.006 21.238 -10.749 1.00 57.38 101 ALA A CA 1
ATOM 729 C C . ALA A 1 101 ? 33.689 21.463 -9.977 1.00 57.38 101 ALA A C 1
ATOM 731 O O . ALA A 1 101 ? 33.740 21.770 -8.785 1.00 57.38 101 ALA A O 1
ATOM 732 N N . ASP A 1 102 ? 32.526 21.233 -10.599 1.00 53.03 102 ASP A N 1
ATOM 733 C CA . ASP A 1 102 ? 31.219 21.289 -9.922 1.00 53.03 102 ASP A CA 1
ATOM 734 C C . ASP A 1 102 ? 31.030 20.120 -8.930 1.00 53.03 102 ASP A C 1
ATOM 736 O O . ASP A 1 102 ? 30.523 20.320 -7.826 1.00 53.03 102 ASP A O 1
ATOM 740 N N . ALA A 1 103 ? 31.534 18.917 -9.232 1.00 52.72 103 ALA A N 1
ATOM 741 C CA . ALA A 1 103 ? 31.510 17.778 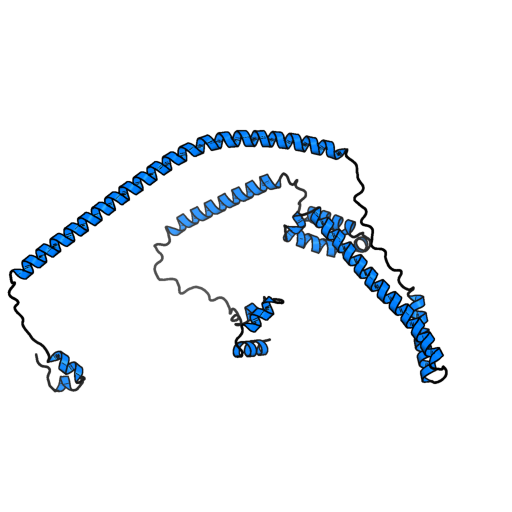-8.305 1.00 52.72 103 ALA A CA 1
ATOM 742 C C . ALA A 1 103 ? 32.444 17.960 -7.091 1.00 52.72 103 ALA A C 1
ATOM 744 O O . ALA A 1 103 ? 32.190 17.404 -6.019 1.00 52.72 103 ALA A O 1
ATOM 745 N N . ALA A 1 104 ? 33.518 18.745 -7.232 1.00 53.81 104 ALA A N 1
ATOM 746 C CA . ALA A 1 104 ? 34.374 19.134 -6.114 1.00 53.81 104 ALA A CA 1
ATOM 747 C C . ALA A 1 104 ? 33.734 20.239 -5.251 1.00 53.81 104 ALA A C 1
ATOM 749 O O . ALA A 1 104 ? 33.882 20.206 -4.031 1.00 53.81 104 ALA A O 1
ATOM 750 N N . ALA A 1 105 ? 32.969 21.159 -5.852 1.00 47.16 105 ALA A N 1
ATOM 751 C CA . ALA A 1 105 ? 32.203 22.178 -5.128 1.00 47.16 105 ALA A CA 1
ATOM 752 C C . ALA A 1 105 ? 30.955 21.609 -4.414 1.00 47.16 105 ALA A C 1
ATOM 754 O O . ALA A 1 105 ? 30.570 22.107 -3.358 1.00 47.16 105 ALA A O 1
ATOM 755 N N . ALA A 1 106 ? 30.366 20.521 -4.923 1.00 45.62 106 ALA A N 1
ATOM 756 C CA . ALA A 1 106 ? 29.225 19.836 -4.304 1.00 45.62 106 ALA A CA 1
ATOM 757 C C . ALA A 1 106 ? 29.584 18.963 -3.081 1.00 45.62 106 ALA A C 1
ATOM 759 O O . ALA A 1 106 ? 28.686 18.494 -2.388 1.00 45.62 106 ALA A O 1
ATOM 760 N N . LYS A 1 107 ? 30.873 18.740 -2.779 1.00 47.94 107 LYS A N 1
ATOM 761 C CA . LYS A 1 107 ? 31.295 18.012 -1.562 1.00 47.94 107 LYS A CA 1
ATOM 762 C C . LYS A 1 107 ? 31.420 18.884 -0.308 1.00 47.94 107 LYS A C 1
ATOM 764 O O . LYS A 1 107 ? 31.598 18.330 0.772 1.00 47.94 107 LYS A O 1
ATOM 769 N N . GLU A 1 108 ? 31.298 20.206 -0.429 1.00 47.34 108 GLU A N 1
ATOM 770 C CA . GLU A 1 108 ? 31.271 21.137 0.716 1.00 47.34 108 GLU A CA 1
ATOM 771 C C . GLU A 1 108 ? 30.008 22.015 0.767 1.00 47.34 108 GLU A C 1
ATOM 773 O O . GLU A 1 108 ? 29.864 22.836 1.673 1.00 47.34 108 GLU A O 1
ATOM 778 N N . ALA A 1 109 ? 29.062 21.830 -0.157 1.00 42.09 109 ALA A N 1
ATOM 779 C CA . ALA A 1 109 ? 27.756 22.468 -0.086 1.00 42.09 109 ALA A CA 1
ATOM 780 C C . ALA A 1 109 ? 26.800 21.585 0.719 1.00 42.09 109 ALA A C 1
ATOM 782 O O . ALA A 1 109 ? 26.188 20.671 0.179 1.00 42.09 109 ALA A O 1
ATOM 783 N N . ASP A 1 110 ? 26.736 21.893 2.013 1.00 44.59 110 ASP A N 1
ATOM 784 C CA . ASP A 1 110 ? 25.547 21.815 2.857 1.00 44.59 110 ASP A CA 1
ATOM 785 C C . ASP A 1 110 ? 24.725 20.525 2.714 1.00 44.59 110 ASP A C 1
ATOM 787 O O . ASP A 1 110 ? 23.922 20.338 1.799 1.00 44.59 110 ASP A O 1
ATOM 791 N N . GLU A 1 111 ? 24.878 19.661 3.715 1.00 46.47 111 GLU A N 1
ATOM 792 C CA . GLU A 1 111 ? 23.901 18.658 4.116 1.00 46.47 111 GLU A CA 1
ATOM 793 C C . GLU A 1 111 ? 22.598 19.393 4.490 1.00 46.47 111 GLU A C 1
ATOM 795 O O . GLU A 1 111 ? 22.248 19.517 5.660 1.00 46.47 111 GLU A O 1
ATOM 800 N N . VAL A 1 112 ? 21.896 19.964 3.502 1.00 49.84 112 VAL A N 1
ATOM 801 C CA . VAL A 1 112 ? 20.537 20.458 3.678 1.00 49.84 112 VAL A CA 1
ATOM 802 C C . VAL A 1 112 ? 19.758 19.205 4.043 1.00 49.84 112 VAL A C 1
ATOM 804 O O . VAL A 1 112 ? 19.643 18.313 3.194 1.00 49.84 112 VAL A O 1
ATOM 807 N N . PRO A 1 113 ? 19.286 19.068 5.296 1.00 51.25 113 PRO A N 1
ATOM 808 C CA . PRO A 1 113 ? 18.542 17.890 5.685 1.00 51.25 113 PRO A CA 1
ATOM 809 C C . PRO A 1 113 ? 17.385 17.782 4.705 1.00 51.25 113 PRO A C 1
ATOM 811 O O . PRO A 1 113 ? 16.601 18.728 4.569 1.00 51.25 113 PRO A O 1
ATOM 814 N N . ALA A 1 114 ? 17.336 16.664 3.974 1.00 55.12 114 ALA A N 1
ATOM 815 C CA . ALA A 1 114 ? 16.241 16.379 3.064 1.00 55.12 114 ALA A CA 1
ATOM 816 C C . ALA A 1 114 ? 14.936 16.703 3.804 1.00 55.12 114 ALA A C 1
ATOM 818 O O . ALA A 1 114 ? 14.831 16.349 4.986 1.00 55.12 114 ALA A O 1
ATOM 819 N N . PRO A 1 115 ? 13.996 17.435 3.174 1.00 53.94 115 PRO A N 1
ATOM 820 C CA . PRO A 1 115 ? 12.778 17.868 3.838 1.00 53.94 115 PRO A CA 1
ATOM 821 C C . PRO A 1 115 ? 12.160 16.648 4.506 1.00 53.94 115 PRO A C 1
ATOM 823 O O . PRO A 1 115 ? 11.804 15.685 3.828 1.00 53.94 115 PRO A O 1
ATOM 826 N N . GLN A 1 116 ? 12.137 16.654 5.842 1.00 56.47 116 GLN A N 1
ATOM 827 C CA . GLN A 1 116 ? 11.578 15.553 6.607 1.00 56.47 116 GLN A CA 1
ATOM 828 C C . GLN A 1 116 ? 10.138 15.422 6.136 1.00 56.47 116 GLN A C 1
ATOM 830 O O . GLN A 1 116 ? 9.345 16.342 6.351 1.00 56.47 116 GLN A O 1
ATOM 835 N N . GLN A 1 117 ? 9.821 14.331 5.430 1.00 59.25 117 GLN A N 1
ATOM 836 C CA . GLN A 1 117 ? 8.444 14.047 5.068 1.00 59.25 117 GLN A CA 1
ATOM 837 C C . GLN A 1 117 ? 7.682 13.997 6.383 1.00 59.25 117 GLN A C 1
ATOM 839 O O . GLN A 1 117 ? 7.927 13.141 7.236 1.00 59.25 117 GLN A O 1
ATOM 844 N N . THR A 1 118 ? 6.839 15.001 6.600 1.00 66.19 118 THR A N 1
ATOM 845 C CA . THR A 1 118 ? 6.053 15.094 7.816 1.00 66.19 118 THR A CA 1
ATOM 846 C C . THR A 1 118 ? 5.124 13.900 7.789 1.00 66.19 118 THR A C 1
ATOM 848 O O . THR A 1 118 ? 4.226 13.852 6.946 1.00 66.19 118 THR A O 1
ATOM 851 N N . GLN A 1 119 ? 5.379 12.921 8.659 1.00 71.62 119 GLN A N 1
ATOM 852 C CA . GLN A 1 119 ? 4.505 11.766 8.775 1.00 71.62 119 GLN A CA 1
ATOM 853 C C . GLN A 1 119 ? 3.080 12.283 8.980 1.00 71.62 119 GLN A C 1
ATOM 855 O O . GLN A 1 119 ? 2.880 13.155 9.840 1.00 71.62 119 GLN A O 1
ATOM 860 N N . PRO A 1 120 ? 2.102 11.809 8.188 1.00 77.00 120 PRO A N 1
ATOM 861 C CA . PRO A 1 120 ? 0.718 12.165 8.431 1.00 77.00 120 PRO A CA 1
ATOM 862 C C . PRO A 1 120 ? 0.402 11.856 9.902 1.00 77.00 120 PRO A C 1
ATOM 864 O O . PRO A 1 120 ? 0.816 10.803 10.405 1.00 77.00 120 PRO A O 1
ATOM 867 N N . PRO A 1 121 ? -0.251 12.782 10.628 1.00 82.94 121 PRO A N 1
ATOM 868 C CA . PRO A 1 121 ? -0.587 12.546 12.027 1.00 82.94 121 PRO A CA 1
ATOM 869 C C . PRO A 1 121 ? -1.371 11.238 12.116 1.00 82.94 121 PRO A C 1
ATOM 871 O O . PRO A 1 121 ? -2.190 10.985 11.250 1.00 82.94 121 PRO A O 1
ATOM 874 N N . GLN A 1 122 ? -1.127 10.397 13.119 1.00 87.69 122 GLN A N 1
ATOM 875 C CA . GLN A 1 122 ? -1.941 9.198 13.341 1.00 87.69 122 GLN A CA 1
ATOM 876 C C . GLN A 1 122 ? -3.088 9.532 14.292 1.00 87.69 122 GLN A C 1
ATOM 878 O O . GLN A 1 122 ? -2.894 10.233 15.291 1.00 87.69 122 GLN A O 1
ATOM 883 N N . LEU A 1 123 ? -4.286 9.025 14.003 1.00 89.25 123 LEU A N 1
ATOM 884 C CA . LEU A 1 123 ? -5.400 9.131 14.937 1.00 89.25 123 LEU A CA 1
ATOM 885 C C . LEU A 1 123 ? -5.199 8.126 16.080 1.00 89.25 123 LEU A C 1
ATOM 887 O O . LEU A 1 123 ? -4.859 6.966 15.832 1.00 89.25 123 LEU A O 1
ATOM 891 N N . PRO A 1 124 ? -5.409 8.532 17.344 1.00 90.00 124 PRO A N 1
ATOM 892 C CA . PRO A 1 124 ? -5.287 7.616 18.466 1.00 90.00 124 PRO A CA 1
ATOM 893 C C . PRO A 1 124 ? -6.405 6.566 18.413 1.00 90.00 124 PRO A C 1
ATOM 895 O O . PRO A 1 124 ? -7.585 6.917 18.505 1.00 90.00 124 PRO A O 1
ATOM 898 N N . SER A 1 125 ? -6.024 5.287 18.310 1.00 90.19 125 SER A N 1
ATOM 899 C CA . SER A 1 125 ? -6.953 4.154 18.450 1.00 90.19 125 SER A CA 1
ATOM 900 C C . SER A 1 125 ? -7.586 4.153 19.837 1.00 90.19 125 SER A C 1
ATOM 902 O O . SER A 1 125 ? -7.017 4.676 20.805 1.00 90.19 125 SER A O 1
ATOM 904 N N . VAL A 1 126 ? -8.763 3.544 19.953 1.00 92.62 126 VAL A N 1
ATOM 905 C CA . VAL A 1 126 ? -9.341 3.285 21.270 1.00 92.62 126 VAL A CA 1
ATOM 906 C C . VAL A 1 126 ? -8.532 2.177 21.938 1.00 92.62 126 VAL A C 1
ATOM 908 O O . VAL A 1 126 ? -8.069 1.241 21.294 1.00 92.62 126 VAL A O 1
ATOM 911 N N . ASP A 1 127 ? -8.337 2.307 23.245 1.00 94.44 127 ASP A N 1
ATOM 912 C CA . ASP A 1 127 ? -7.718 1.266 24.060 1.00 94.44 127 ASP A CA 1
ATOM 913 C C . ASP A 1 127 ? -8.521 -0.047 23.923 1.00 94.44 127 ASP A C 1
ATOM 915 O O . ASP A 1 127 ? -9.721 -0.037 24.239 1.00 94.44 127 ASP A O 1
ATOM 919 N N . PRO A 1 128 ? -7.906 -1.156 23.464 1.00 94.56 128 PRO A N 1
ATOM 920 C CA . PRO A 1 128 ? -8.597 -2.427 23.269 1.00 94.56 128 PRO A CA 1
ATOM 921 C C . PRO A 1 128 ? -9.347 -2.898 24.517 1.00 94.56 128 PRO A C 1
ATOM 923 O O . PRO A 1 128 ? -10.461 -3.407 24.406 1.00 94.56 128 PRO A O 1
ATOM 926 N N . GLU A 1 129 ? -8.795 -2.659 25.711 1.00 96.50 129 GLU A N 1
ATOM 927 C CA . GLU A 1 129 ? -9.439 -3.051 26.968 1.00 96.50 129 GLU A CA 1
ATOM 928 C C . GLU A 1 129 ? -10.735 -2.267 27.213 1.00 96.50 129 GLU A C 1
ATOM 930 O O . GLU A 1 129 ? -11.716 -2.812 27.719 1.00 96.50 129 GLU A O 1
ATOM 935 N N . LYS A 1 130 ? -10.782 -0.990 26.810 1.00 96.00 130 LYS A N 1
ATOM 936 C CA . LYS A 1 130 ? -11.990 -0.158 26.934 1.00 96.00 130 LYS A CA 1
ATOM 937 C C . LYS A 1 130 ? -13.062 -0.563 25.938 1.00 96.00 130 LYS A C 1
ATOM 939 O O . LYS A 1 130 ? -14.240 -0.539 26.291 1.00 96.00 130 LYS A O 1
ATOM 944 N N . LEU A 1 131 ? -12.667 -0.910 24.713 1.00 96.25 131 LEU A N 1
ATOM 945 C CA . LEU A 1 131 ? -13.605 -1.363 23.691 1.00 96.25 131 LEU A CA 1
ATOM 946 C C . LEU A 1 131 ? -14.237 -2.704 24.086 1.00 96.25 131 LEU A C 1
ATOM 948 O O . LEU A 1 131 ? -15.458 -2.838 24.021 1.00 96.25 131 LEU A O 1
ATOM 952 N N . GLU A 1 132 ? -13.434 -3.655 24.572 1.00 97.31 132 GLU A N 1
ATOM 953 C CA . GLU A 1 132 ? -13.936 -4.938 25.076 1.00 97.31 132 GLU A CA 1
ATOM 954 C C . GLU A 1 132 ? -14.809 -4.759 26.325 1.00 97.31 132 GLU A C 1
ATOM 956 O O . GLU A 1 132 ? -15.898 -5.322 26.399 1.00 97.31 132 GLU A O 1
ATOM 961 N N . ALA A 1 133 ? -14.421 -3.900 27.273 1.00 97.81 133 ALA A N 1
ATOM 962 C CA . ALA A 1 133 ? -15.264 -3.605 28.433 1.00 97.81 133 ALA A CA 1
ATOM 963 C C . ALA A 1 133 ? -16.616 -2.976 28.042 1.00 97.81 133 ALA A C 1
ATOM 965 O O . ALA A 1 133 ? -17.643 -3.291 28.645 1.00 97.81 133 ALA A O 1
ATOM 966 N N . ALA A 1 134 ? -16.639 -2.090 27.041 1.00 97.25 134 ALA A N 1
ATOM 967 C CA . ALA A 1 134 ? -17.875 -1.500 26.527 1.00 97.25 134 ALA A CA 1
ATOM 968 C C . ALA A 1 134 ? -18.752 -2.532 25.805 1.00 97.25 134 ALA A C 1
ATOM 970 O O . ALA A 1 134 ? -19.972 -2.503 25.954 1.00 97.25 134 ALA A O 1
ATOM 971 N N . LYS A 1 135 ? -18.134 -3.463 25.071 1.00 98.12 135 LYS A N 1
ATOM 972 C CA . LYS A 1 135 ? -18.825 -4.572 24.413 1.00 98.12 135 LYS A CA 1
ATOM 973 C C . LYS A 1 135 ? -19.480 -5.510 25.424 1.00 98.12 135 LYS A C 1
ATOM 975 O O . LYS A 1 135 ? -20.669 -5.769 25.307 1.00 98.12 135 LYS A O 1
ATOM 980 N N . THR A 1 136 ? -18.749 -5.932 26.457 1.00 98.31 136 THR A N 1
ATOM 981 C CA . THR A 1 136 ? -19.304 -6.765 27.535 1.00 98.31 136 THR A CA 1
ATOM 982 C C . THR A 1 136 ? -20.503 -6.088 28.196 1.00 98.31 136 THR A C 1
ATOM 984 O O . THR A 1 136 ? -21.550 -6.709 28.336 1.00 98.31 136 THR A O 1
ATOM 987 N N . LYS A 1 137 ? -20.403 -4.789 28.517 1.00 97.81 137 LYS A N 1
ATOM 988 C CA . LYS A 1 137 ? -21.537 -4.026 29.066 1.00 97.81 137 LYS A CA 1
ATOM 989 C C . LYS A 1 137 ? -22.726 -3.962 28.114 1.00 97.81 137 LYS A C 1
ATOM 991 O O . LYS A 1 137 ? -23.863 -4.012 28.563 1.00 97.81 137 LYS A O 1
ATOM 996 N N . PHE A 1 138 ? -22.475 -3.818 26.817 1.00 98.44 138 PHE A N 1
ATOM 997 C CA . PHE A 1 138 ? -23.527 -3.825 25.807 1.00 98.44 138 PHE A CA 1
ATOM 998 C C . PHE A 1 138 ? -24.221 -5.191 25.715 1.00 98.44 138 PHE A C 1
ATOM 1000 O O . PHE A 1 138 ? -25.448 -5.236 25.672 1.00 98.44 138 PHE A O 1
ATOM 1007 N N . ASP A 1 139 ? -23.465 -6.288 25.743 1.00 98.50 139 ASP A N 1
ATOM 1008 C CA . ASP A 1 139 ? -24.007 -7.650 25.700 1.00 98.50 139 ASP A CA 1
ATOM 1009 C C . ASP A 1 139 ? -24.807 -7.989 26.977 1.00 98.50 139 ASP A C 1
ATOM 1011 O O . ASP A 1 139 ? -25.899 -8.565 26.906 1.00 98.50 139 ASP A O 1
ATOM 1015 N N . GLU A 1 140 ? -24.317 -7.564 28.145 1.00 98.31 140 GLU A N 1
ATOM 1016 C CA . GLU A 1 140 ? -25.037 -7.656 29.421 1.00 98.31 140 GLU A CA 1
ATOM 1017 C C . GLU A 1 140 ? -26.332 -6.831 29.391 1.00 98.31 140 GLU A C 1
ATOM 1019 O O . GLU A 1 140 ? -27.405 -7.359 29.681 1.00 98.31 140 GLU A O 1
ATOM 1024 N N . ALA A 1 141 ? -26.264 -5.564 28.970 1.00 98.06 141 ALA A N 1
ATOM 1025 C CA . ALA A 1 141 ? -27.429 -4.685 28.870 1.00 98.06 141 ALA A CA 1
ATOM 1026 C C . ALA A 1 141 ? -28.466 -5.208 27.874 1.00 98.06 141 ALA A C 1
ATOM 1028 O O . ALA A 1 141 ? -29.663 -5.078 28.102 1.00 98.06 141 ALA A O 1
ATOM 1029 N N . LYS A 1 142 ? -28.023 -5.825 26.775 1.00 98.44 142 LYS A N 1
ATOM 1030 C CA . LYS A 1 142 ? -28.920 -6.471 25.818 1.00 98.44 142 LYS A CA 1
ATOM 1031 C C . LYS A 1 142 ? -29.706 -7.601 26.478 1.00 98.44 142 LYS A C 1
ATOM 1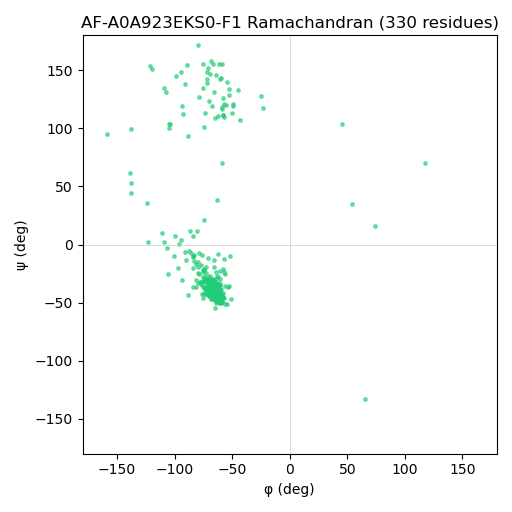033 O O . LYS A 1 142 ? -30.919 -7.655 26.320 1.00 98.44 142 LYS A O 1
ATOM 1038 N N . THR A 1 143 ? -29.028 -8.447 27.252 1.00 98.50 143 THR A N 1
ATOM 1039 C CA . THR A 1 143 ? -29.679 -9.533 28.002 1.00 98.50 143 THR A CA 1
ATOM 1040 C C . THR A 1 143 ? -30.691 -8.972 29.003 1.00 98.50 143 THR A C 1
ATOM 1042 O O . THR A 1 143 ? -31.849 -9.373 28.999 1.00 98.50 143 THR A O 1
ATOM 1045 N N . GLN A 1 144 ? -30.295 -7.964 29.785 1.00 98.31 144 GLN A N 1
ATOM 1046 C CA . GLN A 1 144 ? -31.181 -7.299 30.746 1.00 98.31 144 GLN A CA 1
ATOM 1047 C C . GLN A 1 144 ? -32.388 -6.624 30.084 1.00 98.31 144 GLN A C 1
ATOM 1049 O O . GLN A 1 144 ? -33.472 -6.592 30.659 1.00 98.31 144 GLN A O 1
ATOM 1054 N N . PHE A 1 145 ? -32.219 -6.065 28.886 1.00 98.44 145 PHE A N 1
ATOM 1055 C CA . PHE A 1 145 ? -33.311 -5.453 28.136 1.00 98.44 145 PHE A CA 1
ATOM 1056 C C . PHE A 1 145 ? -34.293 -6.510 27.618 1.00 98.44 145 PHE A C 1
ATOM 1058 O O . PHE A 1 145 ? -35.503 -6.337 27.761 1.00 98.44 145 PHE A O 1
ATOM 1065 N N . ASP A 1 146 ? -33.780 -7.615 27.071 1.00 98.44 146 ASP A N 1
ATOM 1066 C CA . ASP A 1 146 ? -34.591 -8.734 26.580 1.00 98.44 146 ASP A CA 1
ATOM 1067 C C . ASP A 1 146 ? -35.384 -9.405 27.723 1.00 98.44 146 ASP A C 1
ATOM 1069 O O . ASP A 1 146 ? -36.537 -9.798 27.530 1.00 98.44 146 ASP A O 1
ATOM 1073 N N . ASP A 1 147 ? -34.811 -9.450 28.930 1.00 98.44 147 ASP A N 1
ATOM 1074 C CA . ASP A 1 147 ? -35.467 -9.934 30.153 1.00 98.44 147 ASP A CA 1
ATOM 1075 C C . ASP A 1 147 ? -36.421 -8.896 30.789 1.00 98.44 147 ASP A C 1
ATOM 1077 O O . ASP A 1 147 ? -37.169 -9.209 31.721 1.00 98.44 147 ASP A O 1
ATOM 1081 N N . GLY A 1 148 ? -36.437 -7.657 30.283 1.00 98.06 148 GLY A N 1
ATOM 1082 C CA . GLY A 1 148 ? -37.252 -6.552 30.797 1.00 98.06 148 GLY A CA 1
ATOM 1083 C C . GLY A 1 148 ? -36.755 -5.950 32.118 1.00 98.06 148 GLY A C 1
ATOM 1084 O O . GLY A 1 148 ? -37.516 -5.250 32.790 1.00 98.06 148 GLY A O 1
ATOM 1085 N N . GLU A 1 149 ? -35.506 -6.217 32.508 1.00 98.38 149 GLU A N 1
ATOM 1086 C CA . GLU A 1 149 ? -34.861 -5.669 33.709 1.00 98.38 149 GLU A CA 1
ATOM 1087 C C . GLU A 1 149 ? -34.460 -4.195 33.548 1.00 98.38 149 GLU A C 1
ATOM 1089 O O . GLU A 1 149 ? -34.464 -3.447 34.529 1.00 98.38 149 GLU A O 1
ATOM 1094 N N . ILE A 1 150 ? -34.137 -3.766 32.323 1.00 98.19 150 ILE A N 1
ATOM 1095 C CA . ILE A 1 150 ? -33.857 -2.363 31.988 1.00 98.19 150 ILE A CA 1
ATOM 1096 C C . ILE A 1 150 ? -34.835 -1.841 30.936 1.00 98.19 150 ILE A C 1
ATOM 1098 O O . ILE A 1 150 ? -35.339 -2.590 30.099 1.00 98.19 150 ILE A O 1
ATOM 1102 N N . ASP A 1 151 ? -35.102 -0.536 30.969 1.00 98.44 151 ASP A N 1
ATOM 1103 C CA . ASP A 1 151 ? -35.910 0.114 29.942 1.00 98.44 151 ASP A CA 1
ATOM 1104 C C . ASP A 1 151 ? -35.101 0.407 28.665 1.00 98.44 151 ASP A C 1
ATOM 1106 O O . ASP A 1 151 ? -33.876 0.260 28.598 1.00 98.44 151 ASP A O 1
ATOM 1110 N N . TYR A 1 152 ? -35.813 0.836 27.622 1.00 98.00 152 TYR A N 1
ATOM 1111 C CA . TYR A 1 152 ? -35.203 1.181 26.340 1.00 98.00 152 TYR A CA 1
ATOM 1112 C C . TYR A 1 152 ? -34.186 2.323 26.455 1.00 98.00 152 TYR A C 1
ATOM 1114 O O . TYR A 1 152 ? -33.196 2.322 25.731 1.00 98.00 152 TYR A O 1
ATOM 1122 N N . GLN A 1 153 ? -34.416 3.295 27.342 1.00 98.38 153 GLN A N 1
ATOM 1123 C CA . GLN A 1 153 ? -33.542 4.458 27.459 1.00 98.38 153 GLN A CA 1
ATOM 1124 C C . GLN A 1 153 ? -32.180 4.055 28.037 1.00 98.38 153 GLN A C 1
ATOM 1126 O O . GLN A 1 153 ? -31.149 4.416 27.474 1.00 98.38 153 GLN A O 1
ATOM 1131 N N . ALA A 1 154 ? -32.169 3.243 29.097 1.00 98.12 154 ALA A N 1
ATOM 1132 C CA . ALA A 1 154 ? -30.943 2.703 29.679 1.00 98.12 154 ALA A CA 1
ATOM 1133 C C . ALA A 1 154 ? -30.166 1.830 28.677 1.00 98.12 154 ALA A C 1
ATOM 1135 O O . ALA A 1 154 ? -28.942 1.937 28.571 1.00 98.12 154 ALA A O 1
ATOM 1136 N N . PHE A 1 155 ? -30.867 0.997 27.900 1.00 98.31 155 PHE A N 1
ATOM 1137 C CA . PHE A 1 155 ? -30.243 0.200 26.843 1.00 98.31 155 PHE A CA 1
ATOM 1138 C C . PHE A 1 155 ? -29.635 1.074 25.732 1.00 98.31 155 PHE A C 1
ATOM 1140 O O . PHE A 1 155 ? -28.500 0.838 25.307 1.00 98.31 155 PHE A O 1
ATOM 1147 N N . ASP A 1 156 ? -30.362 2.096 25.270 1.00 98.31 156 ASP A N 1
ATOM 1148 C CA . ASP A 1 156 ? -29.923 2.986 24.191 1.00 98.31 156 ASP A CA 1
ATOM 1149 C C . ASP A 1 156 ? -28.681 3.806 24.574 1.00 98.31 156 ASP A C 1
ATOM 1151 O O . ASP A 1 156 ? -27.780 3.978 23.751 1.00 98.31 156 ASP A O 1
ATOM 1155 N N . GLU A 1 157 ? -28.565 4.235 25.834 1.00 98.44 157 GLU A N 1
ATOM 1156 C CA . GLU A 1 157 ? -27.371 4.917 26.351 1.00 98.44 157 GLU A CA 1
ATOM 1157 C C . GLU A 1 157 ? -26.123 4.016 26.287 1.00 98.44 157 GLU A C 1
ATOM 1159 O O . GLU A 1 157 ? -25.075 4.432 25.782 1.00 98.44 157 GLU A O 1
ATOM 1164 N N . ILE A 1 158 ? -26.236 2.756 26.726 1.00 98.06 158 ILE A N 1
ATOM 1165 C CA . ILE A 1 158 ? -25.126 1.787 26.702 1.00 98.06 158 ILE A CA 1
ATOM 1166 C C . ILE A 1 158 ? -24.746 1.435 25.259 1.00 98.06 158 ILE A C 1
ATOM 1168 O O . ILE A 1 158 ? -23.564 1.422 24.902 1.00 98.06 158 ILE A O 1
ATOM 1172 N N . LYS A 1 159 ? -25.747 1.201 24.405 1.00 97.94 159 LYS A N 1
ATOM 1173 C CA . LYS A 1 159 ? -25.562 0.956 22.971 1.00 97.94 159 LYS A CA 1
ATOM 1174 C C . LYS A 1 159 ? -24.864 2.127 22.282 1.00 97.94 159 LYS A C 1
ATOM 1176 O O . LYS A 1 159 ? -23.963 1.911 21.470 1.00 97.94 159 LYS A O 1
ATOM 1181 N N . THR A 1 160 ? -25.273 3.355 22.588 1.00 98.25 160 THR A N 1
ATOM 1182 C CA . THR A 1 160 ? -24.679 4.573 22.028 1.00 98.25 160 THR A CA 1
ATOM 1183 C C . THR A 1 160 ? -23.215 4.699 22.430 1.00 98.25 160 THR A C 1
ATOM 1185 O O . THR A 1 160 ? -22.376 4.973 21.572 1.00 98.25 160 THR A O 1
ATOM 1188 N N . GLU A 1 161 ? -22.877 4.437 23.694 1.00 97.44 161 GLU A N 1
ATOM 1189 C CA . GLU A 1 161 ? -21.488 4.497 24.158 1.00 97.44 161 GLU A CA 1
ATOM 1190 C C . GLU A 1 161 ? -20.603 3.436 23.491 1.00 97.44 161 GLU A C 1
ATOM 1192 O O . GLU A 1 161 ? -19.509 3.757 23.019 1.00 97.44 161 GLU A O 1
ATOM 1197 N N . TYR A 1 162 ? -21.086 2.193 23.387 1.00 97.88 162 TYR A N 1
ATOM 1198 C CA . TYR A 1 162 ? -20.372 1.131 22.677 1.00 97.88 162 TYR A CA 1
ATOM 1199 C C . TYR A 1 162 ? -20.133 1.495 21.206 1.00 97.88 162 TYR A C 1
ATOM 1201 O O . TYR A 1 162 ? -18.996 1.442 20.735 1.00 97.88 162 TYR A O 1
ATOM 1209 N N . ASN A 1 163 ? -21.175 1.934 20.493 1.00 97.62 163 ASN A N 1
ATOM 1210 C CA . ASN A 1 163 ? -21.055 2.325 19.087 1.00 97.62 163 ASN A CA 1
ATOM 1211 C C . ASN A 1 163 ? -20.117 3.520 18.899 1.00 97.62 163 ASN A C 1
ATOM 1213 O O . ASN A 1 163 ? -19.330 3.527 17.958 1.00 97.62 163 ASN A O 1
ATOM 1217 N N . ARG A 1 164 ? -20.137 4.501 19.810 1.00 97.62 164 ARG A N 1
ATOM 1218 C CA . ARG A 1 164 ? -19.218 5.645 19.776 1.00 97.62 164 ARG A CA 1
ATOM 1219 C C . ARG A 1 164 ? -17.757 5.206 19.868 1.00 97.62 164 ARG A C 1
ATOM 1221 O O . ARG A 1 164 ? -16.924 5.699 19.111 1.00 97.62 164 ARG A O 1
ATOM 1228 N N . LEU A 1 165 ? -17.437 4.303 20.797 1.00 97.31 165 LEU A N 1
ATOM 1229 C CA . LEU A 1 165 ? -16.078 3.774 20.947 1.00 97.31 165 LEU A CA 1
ATOM 1230 C C . LEU A 1 165 ? -15.675 2.919 19.747 1.00 97.31 165 LEU A C 1
ATOM 1232 O O . LEU A 1 165 ? -14.566 3.066 19.243 1.00 97.31 165 LEU A O 1
ATOM 1236 N N . ARG A 1 166 ? -16.586 2.072 19.266 1.00 97.06 166 ARG A N 1
ATOM 1237 C CA . ARG A 1 166 ? -16.361 1.223 18.099 1.00 97.06 166 ARG A CA 1
ATOM 1238 C C . ARG A 1 166 ? -16.075 2.046 16.842 1.00 97.06 166 ARG A C 1
ATOM 1240 O O . ARG A 1 166 ? -15.063 1.799 16.203 1.00 97.06 166 ARG A O 1
ATOM 1247 N N . TRP A 1 167 ? -16.902 3.043 16.525 1.00 97.06 167 TRP A N 1
ATOM 1248 C CA . TRP A 1 167 ? -16.684 3.913 15.364 1.00 97.06 167 TRP A CA 1
ATOM 1249 C C . TRP A 1 167 ? -15.382 4.693 15.472 1.00 97.06 167 TRP A C 1
ATOM 1251 O O . TRP A 1 167 ? -14.622 4.734 14.518 1.00 97.06 167 TRP A O 1
ATOM 1261 N N . LYS A 1 168 ? -15.060 5.237 16.651 1.00 96.06 168 LYS A N 1
ATOM 1262 C CA . LYS A 1 168 ? -13.779 5.924 16.849 1.00 96.06 168 LYS A CA 1
ATOM 1263 C C . LYS A 1 168 ? -12.579 5.005 16.589 1.00 96.06 168 LYS A C 1
ATOM 1265 O O . LYS A 1 168 ? -11.566 5.467 16.072 1.00 96.06 168 LYS A O 1
ATOM 1270 N N . ASP A 1 169 ? -12.666 3.737 16.986 1.00 95.50 169 ASP A N 1
ATOM 1271 C CA . ASP A 1 169 ? -11.609 2.756 16.742 1.00 95.50 169 ASP A CA 1
ATOM 1272 C C . ASP A 1 169 ? -11.525 2.337 15.266 1.00 95.50 169 ASP A C 1
ATOM 1274 O O . ASP A 1 169 ? -10.427 2.264 14.718 1.00 95.50 169 ASP A O 1
ATOM 1278 N N . GLU A 1 170 ? -12.670 2.105 14.617 1.00 95.06 170 GLU A N 1
ATOM 1279 C CA . GLU A 1 170 ? -12.770 1.805 13.182 1.00 95.06 170 GLU A CA 1
ATOM 1280 C C . GLU A 1 170 ? -12.203 2.958 12.335 1.00 95.06 170 GLU A C 1
ATOM 1282 O O . GLU A 1 170 ? -11.291 2.731 11.539 1.00 95.06 170 GLU A O 1
ATOM 1287 N N . ASP A 1 171 ? -12.634 4.196 12.594 1.00 95.19 171 ASP A N 1
ATOM 1288 C CA . ASP A 1 171 ? -12.146 5.405 11.920 1.00 95.19 171 ASP A CA 1
ATOM 1289 C C . ASP A 1 171 ? -10.638 5.592 12.124 1.00 95.19 171 ASP A C 1
ATOM 1291 O O . ASP A 1 171 ? -9.903 5.899 11.184 1.00 95.19 171 ASP A O 1
ATOM 1295 N N . ALA A 1 172 ? -10.142 5.394 13.353 1.00 94.81 172 ALA A N 1
ATOM 1296 C CA . ALA A 1 172 ? -8.715 5.498 13.637 1.00 94.81 172 ALA A CA 1
ATOM 1297 C C . ALA A 1 172 ? -7.911 4.428 12.885 1.00 94.81 172 ALA A C 1
ATOM 1299 O O . ALA A 1 172 ? -6.841 4.731 12.359 1.00 94.81 172 ALA A O 1
ATOM 1300 N N . LYS A 1 173 ? -8.413 3.190 12.800 1.00 93.06 173 LYS A N 1
ATOM 1301 C CA . LYS A 1 173 ? -7.770 2.106 12.044 1.00 93.06 173 LYS A CA 1
ATOM 1302 C C . LYS A 1 173 ? -7.726 2.408 10.552 1.00 93.06 173 LYS A C 1
ATOM 1304 O O . LYS A 1 173 ? -6.646 2.316 9.975 1.00 93.06 173 LYS A O 1
ATOM 1309 N N . GLU A 1 174 ? -8.849 2.788 9.949 1.00 94.38 174 GLU A N 1
ATOM 1310 C CA . GLU A 1 174 ? -8.918 3.118 8.522 1.00 94.38 174 GLU A CA 1
ATOM 1311 C C . GLU A 1 174 ? -8.006 4.303 8.192 1.00 94.38 174 GLU A C 1
ATOM 1313 O O . GLU A 1 174 ? -7.166 4.227 7.294 1.00 94.38 174 GLU A O 1
ATOM 1318 N N . TYR A 1 175 ? -8.098 5.378 8.973 1.00 94.50 175 TYR A N 1
ATOM 1319 C CA . TYR A 1 175 ? -7.263 6.552 8.775 1.00 94.50 175 TYR A CA 1
ATOM 1320 C C . TYR A 1 175 ? -5.772 6.229 8.926 1.00 94.50 175 TYR A C 1
ATOM 1322 O O . TYR A 1 175 ? -4.973 6.637 8.087 1.00 94.50 175 TYR A O 1
ATOM 1330 N N . ASN A 1 176 ? -5.382 5.456 9.945 1.00 91.06 176 ASN A N 1
ATOM 1331 C CA . ASN A 1 176 ? -3.987 5.064 10.145 1.00 91.06 176 ASN A CA 1
ATOM 1332 C C . ASN A 1 176 ? -3.482 4.110 9.050 1.00 91.06 176 ASN A C 1
ATOM 1334 O O . ASN A 1 176 ? -2.310 4.184 8.679 1.00 91.06 176 ASN A O 1
ATOM 1338 N N . GLN A 1 177 ? -4.336 3.231 8.516 1.00 90.62 177 GLN A N 1
ATOM 1339 C CA . GLN A 1 177 ? -4.008 2.387 7.362 1.00 90.62 177 GLN A CA 1
ATOM 1340 C C . GLN A 1 177 ? -3.777 3.234 6.108 1.00 90.62 177 GLN A C 1
ATOM 1342 O O . GLN A 1 177 ? -2.747 3.07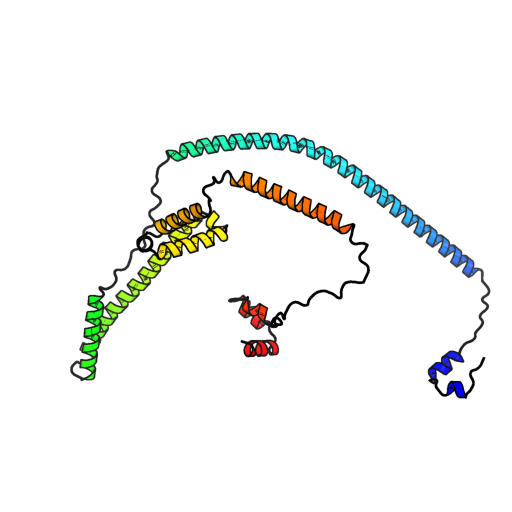5 5.454 1.00 90.62 177 GLN A O 1
ATOM 1347 N N . ASN A 1 178 ? -4.671 4.182 5.822 1.00 91.69 178 ASN A N 1
ATOM 1348 C CA . ASN A 1 178 ? -4.532 5.106 4.698 1.00 91.69 178 ASN A CA 1
ATOM 1349 C C . ASN A 1 178 ? -3.288 5.992 4.849 1.00 91.69 178 ASN A C 1
ATOM 1351 O O . ASN A 1 178 ? -2.515 6.144 3.909 1.00 91.69 178 ASN A O 1
ATOM 1355 N N . ALA A 1 179 ? -3.040 6.521 6.049 1.00 91.06 179 ALA A N 1
ATOM 1356 C CA . ALA A 1 179 ? -1.853 7.310 6.364 1.00 91.06 179 ALA A CA 1
ATOM 1357 C C . ALA A 1 179 ? -0.557 6.523 6.106 1.00 91.06 179 ALA A C 1
ATOM 1359 O O . ALA A 1 179 ? 0.355 7.043 5.464 1.00 91.06 179 ALA A O 1
ATOM 1360 N N . ARG A 1 180 ? -0.494 5.253 6.534 1.00 89.06 180 ARG A N 1
ATOM 1361 C CA . ARG A 1 180 ? 0.632 4.358 6.220 1.00 89.06 180 ARG A CA 1
ATOM 1362 C C . ARG A 1 180 ? 0.746 4.067 4.726 1.00 89.06 180 ARG A C 1
ATOM 1364 O O . ARG A 1 180 ? 1.855 4.036 4.213 1.00 89.06 180 ARG A O 1
ATOM 1371 N N . HIS A 1 181 ? -0.372 3.870 4.028 1.00 91.38 181 HIS A N 1
ATOM 1372 C CA . HIS A 1 181 ? -0.369 3.636 2.584 1.00 91.38 181 HIS A CA 1
ATOM 1373 C C . HIS A 1 181 ? 0.221 4.826 1.814 1.00 91.38 181 HIS A C 1
ATOM 1375 O O . HIS A 1 181 ? 1.114 4.633 0.993 1.00 91.38 181 HIS A O 1
ATOM 1381 N N . PHE A 1 182 ? -0.208 6.053 2.126 1.00 88.69 182 PHE A N 1
ATOM 1382 C CA . PHE A 1 182 ? 0.338 7.263 1.505 1.00 88.69 182 PHE A CA 1
ATOM 1383 C C . PHE A 1 182 ? 1.806 7.494 1.855 1.00 88.69 182 PHE A C 1
ATOM 1385 O O . PHE A 1 182 ? 2.574 7.911 0.993 1.00 88.69 182 PHE A O 1
ATOM 1392 N N . GLN A 1 183 ? 2.205 7.211 3.097 1.00 90.12 183 GLN A N 1
ATOM 1393 C CA . GLN A 1 183 ? 3.606 7.285 3.503 1.00 90.12 183 GLN A CA 1
ATOM 1394 C C . GLN A 1 183 ? 4.463 6.306 2.689 1.00 90.12 183 GLN A C 1
ATOM 1396 O O . GLN A 1 183 ? 5.455 6.713 2.089 1.00 90.12 183 GLN A O 1
ATOM 1401 N N . TRP A 1 184 ? 4.032 5.048 2.593 1.00 93.75 184 TRP A N 1
ATOM 1402 C CA . TRP A 1 184 ? 4.714 4.025 1.808 1.00 93.75 184 TRP A CA 1
ATOM 1403 C C . TRP A 1 184 ? 4.831 4.413 0.331 1.00 93.75 184 TRP A C 1
ATOM 1405 O O . TRP A 1 184 ? 5.914 4.320 -0.246 1.00 93.75 184 TRP A O 1
ATOM 1415 N N . GLN A 1 185 ? 3.738 4.886 -0.274 1.00 93.56 185 GLN A N 1
ATOM 1416 C CA . GLN A 1 185 ? 3.738 5.355 -1.657 1.00 93.56 185 GLN A CA 1
ATOM 1417 C C . GLN A 1 185 ? 4.704 6.533 -1.848 1.00 93.56 185 GLN A C 1
ATOM 1419 O O . GLN A 1 185 ? 5.519 6.506 -2.763 1.00 93.56 185 GLN A O 1
ATOM 1424 N N . GLY A 1 186 ? 4.684 7.518 -0.945 1.00 91.94 186 GLY A N 1
ATOM 1425 C CA . GLY A 1 186 ? 5.600 8.658 -0.984 1.00 91.94 186 GLY A CA 1
ATOM 1426 C C . GLY A 1 186 ? 7.075 8.257 -0.873 1.00 91.94 186 GLY A C 1
ATOM 1427 O O . GLY A 1 186 ? 7.916 8.819 -1.578 1.00 91.94 186 GLY A O 1
ATOM 1428 N N . SER A 1 187 ? 7.397 7.265 -0.039 1.00 93.38 187 SER A N 1
ATOM 1429 C CA . SER A 1 187 ? 8.746 6.693 0.050 1.00 93.38 187 SER A CA 1
ATOM 1430 C C . SER A 1 187 ? 9.137 5.928 -1.220 1.00 93.38 187 SER A C 1
ATOM 1432 O O . SER A 1 187 ? 10.277 6.042 -1.672 1.00 93.38 187 SER A O 1
ATOM 1434 N N . GLN A 1 188 ? 8.214 5.181 -1.840 1.00 95.62 188 GLN A N 1
ATOM 1435 C CA . GLN A 1 188 ? 8.469 4.511 -3.121 1.00 95.62 188 GLN A CA 1
ATOM 1436 C C . GLN A 1 188 ? 8.710 5.504 -4.259 1.00 95.62 188 GLN A C 1
ATOM 1438 O O . GLN A 1 188 ? 9.683 5.347 -4.997 1.00 95.62 188 GLN A O 1
ATOM 1443 N N . ASP A 1 189 ? 7.858 6.521 -4.388 1.00 94.62 189 ASP A N 1
ATOM 1444 C CA . ASP A 1 189 ? 7.970 7.548 -5.424 1.00 94.62 189 ASP A CA 1
ATOM 1445 C C . ASP A 1 189 ? 9.319 8.259 -5.312 1.00 94.62 189 ASP A C 1
ATOM 1447 O O . ASP A 1 189 ? 10.075 8.318 -6.284 1.00 94.62 189 ASP A O 1
ATOM 1451 N N . LYS A 1 190 ? 9.681 8.682 -4.091 1.00 94.19 190 LYS A N 1
ATOM 1452 C CA . LYS A 1 190 ? 10.994 9.264 -3.804 1.00 94.19 190 LYS A CA 1
ATOM 1453 C C . LYS A 1 190 ? 12.132 8.308 -4.166 1.00 94.19 190 LYS A C 1
ATOM 1455 O O . LYS A 1 190 ? 13.111 8.714 -4.787 1.00 94.19 190 LYS A O 1
ATOM 1460 N N . PHE A 1 191 ? 12.019 7.034 -3.794 1.00 96.31 191 PHE A N 1
ATOM 1461 C CA . PHE A 1 191 ? 13.037 6.040 -4.117 1.00 96.31 191 PHE A CA 1
ATOM 1462 C C . PHE A 1 191 ? 13.243 5.897 -5.629 1.00 96.31 191 PHE A C 1
ATOM 1464 O O . PHE A 1 191 ? 14.389 5.826 -6.071 1.00 96.31 191 PHE A O 1
ATOM 1471 N N . PHE A 1 192 ? 12.170 5.841 -6.422 1.00 96.19 192 PHE A N 1
ATOM 1472 C CA . PHE A 1 192 ? 12.267 5.695 -7.876 1.00 96.19 192 PHE A CA 1
ATOM 1473 C C . PHE A 1 192 ? 12.713 6.981 -8.578 1.00 96.19 192 PHE A C 1
ATOM 1475 O O . PHE A 1 192 ? 13.415 6.881 -9.583 1.00 96.19 192 PHE A O 1
ATOM 1482 N N . GLU A 1 193 ? 12.381 8.155 -8.037 1.00 94.25 193 GLU A N 1
ATOM 1483 C CA . GLU A 1 193 ? 12.951 9.439 -8.465 1.00 94.25 193 GLU A CA 1
ATOM 1484 C C . GLU A 1 193 ? 14.473 9.455 -8.257 1.00 94.25 193 GLU A C 1
ATOM 1486 O O . GLU A 1 193 ? 15.225 9.749 -9.186 1.00 94.25 193 GLU A O 1
ATOM 1491 N N . ASP A 1 194 ? 14.933 9.029 -7.076 1.00 94.75 194 ASP A N 1
ATOM 1492 C CA . ASP A 1 194 ? 16.357 8.957 -6.733 1.00 94.75 194 ASP A CA 1
ATOM 1493 C C . ASP A 1 194 ? 17.081 7.794 -7.460 1.00 94.75 194 ASP A C 1
ATOM 1495 O O . ASP A 1 194 ? 18.310 7.777 -7.564 1.00 94.75 194 ASP A O 1
ATOM 1499 N N . ASN A 1 195 ? 16.346 6.790 -7.964 1.00 95.75 195 ASN A N 1
ATOM 1500 C CA . ASN A 1 195 ? 16.897 5.562 -8.555 1.00 95.75 195 ASN A CA 1
ATOM 1501 C C . ASN A 1 195 ? 16.159 5.113 -9.837 1.00 95.75 195 ASN A C 1
ATOM 1503 O O . ASN A 1 195 ? 15.675 3.973 -9.907 1.00 95.75 195 ASN A O 1
ATOM 1507 N N . PRO A 1 196 ? 16.145 5.927 -10.910 1.00 96.31 196 PRO A N 1
ATOM 1508 C CA . PRO A 1 196 ? 15.311 5.691 -12.096 1.00 96.31 196 PRO A CA 1
ATOM 1509 C C . PRO A 1 196 ? 15.614 4.369 -12.821 1.00 96.31 196 PRO A C 1
ATOM 1511 O O . PRO A 1 196 ? 14.745 3.803 -13.487 1.00 96.31 196 PRO A O 1
ATOM 1514 N N . ARG A 1 197 ? 16.821 3.809 -12.650 1.00 94.38 197 ARG A N 1
ATOM 1515 C CA . ARG A 1 197 ? 17.206 2.501 -13.214 1.00 94.38 197 ARG A CA 1
ATOM 1516 C C . ARG A 1 197 ? 16.342 1.336 -12.729 1.00 94.38 197 ARG A C 1
ATOM 1518 O O . ARG A 1 197 ? 16.185 0.357 -13.452 1.00 94.38 197 ARG A O 1
ATOM 1525 N N . PHE A 1 198 ? 15.800 1.424 -11.514 1.00 94.81 198 PHE A N 1
ATOM 1526 C CA . PHE A 1 198 ? 14.905 0.399 -10.974 1.00 94.81 198 PHE A CA 1
ATOM 1527 C C . PHE A 1 198 ? 13.496 0.495 -11.563 1.00 94.81 198 PHE A C 1
ATOM 1529 O O . PHE A 1 198 ? 12.748 -0.471 -11.471 1.00 94.81 198 PHE A O 1
ATOM 1536 N N . LEU A 1 199 ? 13.131 1.626 -12.173 1.00 93.25 199 LEU A N 1
ATOM 1537 C CA . LEU A 1 199 ? 11.865 1.786 -12.883 1.00 93.25 199 LEU A CA 1
ATOM 1538 C C . LEU A 1 199 ? 11.994 1.352 -14.351 1.00 93.25 199 LEU A C 1
ATOM 1540 O O . LEU A 1 199 ? 11.132 0.647 -14.867 1.00 93.25 199 LEU A O 1
ATOM 1544 N N . SER A 1 200 ? 13.088 1.732 -15.019 1.00 94.31 200 SER A N 1
ATOM 1545 C CA . SER A 1 200 ? 13.298 1.435 -16.443 1.00 94.31 200 SER A CA 1
ATOM 1546 C C . SER A 1 200 ? 13.680 -0.020 -16.729 1.00 94.31 200 SER A C 1
ATOM 1548 O O . SER A 1 200 ? 13.385 -0.535 -17.807 1.00 94.31 200 SER A O 1
ATOM 1550 N N . ASN A 1 201 ? 14.320 -0.709 -15.780 1.00 95.38 201 ASN A N 1
ATOM 1551 C CA . ASN A 1 201 ? 14.732 -2.100 -15.936 1.00 95.38 201 ASN A CA 1
ATOM 1552 C C . ASN A 1 201 ? 13.798 -3.045 -15.165 1.00 95.38 201 ASN A C 1
ATOM 1554 O O . ASN A 1 201 ? 13.915 -3.192 -13.947 1.00 95.38 201 ASN A O 1
ATOM 1558 N N . GLN A 1 202 ? 12.909 -3.739 -15.887 1.00 94.31 202 GLN A N 1
ATOM 1559 C CA . GLN A 1 202 ? 11.943 -4.682 -15.302 1.00 94.31 202 GLN A CA 1
ATOM 1560 C C . GLN A 1 202 ? 12.600 -5.793 -14.470 1.00 94.31 202 GLN A C 1
ATOM 1562 O O . GLN A 1 202 ? 12.064 -6.178 -13.434 1.00 94.31 202 GLN A O 1
ATOM 1567 N N . THR A 1 203 ? 13.777 -6.283 -14.872 1.00 94.31 203 THR A N 1
ATOM 1568 C CA . THR A 1 203 ? 14.505 -7.316 -14.122 1.00 94.31 203 THR A CA 1
ATOM 1569 C C . THR A 1 203 ? 14.997 -6.782 -12.777 1.00 94.31 203 THR A C 1
ATOM 1571 O O . THR A 1 203 ? 14.868 -7.468 -11.763 1.00 94.31 203 THR A O 1
ATOM 1574 N N . LEU A 1 204 ? 15.519 -5.548 -12.743 1.00 94.88 204 LEU A N 1
ATOM 1575 C CA . LEU A 1 204 ? 15.917 -4.896 -11.488 1.00 94.88 204 LEU A CA 1
ATOM 1576 C C . LEU A 1 204 ? 14.710 -4.614 -10.602 1.00 94.88 204 LEU A C 1
ATOM 1578 O O . LEU A 1 204 ? 14.778 -4.867 -9.402 1.00 94.88 204 LEU A O 1
ATOM 1582 N N . ASN A 1 205 ? 13.608 -4.141 -11.186 1.00 95.25 205 ASN A N 1
ATOM 1583 C CA . ASN A 1 205 ? 12.369 -3.899 -10.459 1.00 95.25 205 ASN A CA 1
ATOM 1584 C C . ASN A 1 205 ? 11.845 -5.180 -9.796 1.00 95.25 205 ASN A C 1
ATOM 1586 O O . ASN A 1 205 ? 11.592 -5.201 -8.595 1.00 95.25 205 ASN A O 1
ATOM 1590 N N . ALA A 1 206 ? 11.765 -6.278 -10.553 1.00 96.31 206 ALA A N 1
ATOM 1591 C CA . ALA A 1 206 ? 11.297 -7.562 -10.045 1.00 96.31 206 ALA A CA 1
ATOM 1592 C C . ALA A 1 206 ? 12.200 -8.095 -8.919 1.00 96.31 206 ALA A C 1
ATOM 1594 O O . ALA A 1 206 ? 11.702 -8.517 -7.872 1.00 96.31 206 ALA A O 1
ATOM 1595 N N . ALA A 1 207 ? 13.527 -8.028 -9.092 1.00 96.44 207 ALA A N 1
ATOM 1596 C CA . ALA A 1 207 ? 14.487 -8.409 -8.054 1.00 96.44 207 ALA A CA 1
ATOM 1597 C C . ALA A 1 207 ? 14.351 -7.536 -6.795 1.00 96.44 207 ALA A C 1
ATOM 1599 O O . ALA A 1 207 ? 14.413 -8.042 -5.672 1.00 96.44 207 ALA A O 1
ATOM 1600 N N . TYR A 1 208 ? 14.119 -6.239 -6.979 1.00 97.31 208 TYR A N 1
ATOM 1601 C CA . TYR A 1 208 ? 13.900 -5.275 -5.910 1.00 97.31 208 TYR A CA 1
ATOM 1602 C C . TYR A 1 208 ? 12.629 -5.547 -5.119 1.00 97.31 208 TYR A C 1
ATOM 1604 O O . TYR A 1 208 ? 12.714 -5.758 -3.912 1.00 97.31 208 TYR A O 1
ATOM 1612 N N . VAL A 1 209 ? 11.478 -5.653 -5.781 1.00 97.38 209 VAL A N 1
ATOM 1613 C CA . VAL A 1 209 ? 10.193 -5.954 -5.130 1.00 97.38 209 VAL A CA 1
ATOM 1614 C C . VAL A 1 209 ? 10.259 -7.291 -4.386 1.00 97.38 209 VAL A C 1
ATOM 1616 O O . VAL A 1 209 ? 9.824 -7.393 -3.237 1.00 97.38 209 VAL A O 1
ATOM 1619 N N . ALA A 1 210 ? 10.867 -8.317 -4.990 1.00 97.44 210 ALA A N 1
ATOM 1620 C CA . ALA A 1 210 ? 11.072 -9.605 -4.331 1.00 97.44 210 ALA A CA 1
ATOM 1621 C C . ALA A 1 210 ? 11.960 -9.494 -3.079 1.00 97.44 210 ALA A C 1
ATOM 1623 O O . ALA A 1 210 ? 11.726 -10.197 -2.094 1.00 97.44 210 ALA A O 1
ATOM 1624 N N . THR A 1 211 ? 12.963 -8.615 -3.098 1.00 97.44 211 THR A N 1
ATOM 1625 C CA . THR A 1 211 ? 13.874 -8.389 -1.970 1.00 97.44 211 THR A CA 1
ATOM 1626 C C . THR A 1 211 ? 13.209 -7.581 -0.858 1.00 97.44 211 THR A C 1
ATOM 1628 O O . THR A 1 211 ? 13.300 -7.987 0.297 1.00 97.44 211 THR A O 1
ATOM 1631 N N . VAL A 1 212 ? 12.450 -6.529 -1.183 1.00 97.69 212 VAL A N 1
ATOM 1632 C CA . VAL A 1 212 ? 11.615 -5.786 -0.218 1.00 97.69 212 VAL A CA 1
ATOM 1633 C C . VAL A 1 212 ? 10.677 -6.745 0.521 1.00 97.69 212 VAL A C 1
ATOM 1635 O O . VAL A 1 212 ? 10.696 -6.810 1.748 1.00 97.69 212 VAL A O 1
ATOM 1638 N N . ASN A 1 213 ? 9.933 -7.578 -0.214 1.00 97.06 213 ASN A N 1
ATOM 1639 C CA . ASN A 1 213 ? 9.015 -8.565 0.366 1.00 97.06 213 ASN A CA 1
ATOM 1640 C C . ASN A 1 213 ? 9.721 -9.637 1.206 1.00 97.06 213 ASN A C 1
ATOM 1642 O O . ASN A 1 213 ? 9.112 -10.232 2.094 1.00 97.06 213 ASN A O 1
ATOM 1646 N N . ARG A 1 214 ? 10.991 -9.929 0.914 1.00 97.75 214 ARG A N 1
ATOM 1647 C CA . ARG A 1 214 ? 11.803 -10.859 1.703 1.00 97.75 214 ARG A CA 1
ATOM 1648 C C . ARG A 1 214 ? 12.244 -10.222 3.015 1.00 97.75 214 ARG A C 1
ATOM 1650 O O . ARG A 1 214 ? 12.114 -10.870 4.047 1.00 97.75 214 ARG A O 1
ATOM 1657 N N . ILE A 1 215 ? 12.727 -8.979 2.975 1.00 95.81 215 ILE A N 1
ATOM 1658 C CA . ILE A 1 215 ? 13.150 -8.237 4.170 1.00 95.81 215 ILE A CA 1
ATOM 1659 C C . ILE A 1 215 ? 11.946 -7.994 5.084 1.00 95.81 215 ILE A C 1
ATOM 1661 O O . ILE A 1 215 ? 12.039 -8.265 6.271 1.00 95.81 215 ILE A O 1
ATOM 1665 N N . LEU A 1 216 ? 10.780 -7.626 4.545 1.00 95.00 216 LEU A N 1
ATOM 1666 C CA . LEU A 1 216 ? 9.548 -7.446 5.330 1.00 95.00 216 LEU A CA 1
ATOM 1667 C C . LEU A 1 216 ? 9.110 -8.683 6.130 1.00 95.00 216 LEU A C 1
ATOM 1669 O O . LEU A 1 216 ? 8.377 -8.553 7.106 1.00 95.00 216 LEU A O 1
ATOM 1673 N N . LYS A 1 217 ? 9.524 -9.887 5.718 1.00 96.44 217 LYS A N 1
ATOM 1674 C CA . LYS A 1 217 ? 9.212 -11.135 6.430 1.00 96.44 217 LYS A CA 1
ATOM 1675 C C . LYS A 1 217 ? 10.168 -11.426 7.589 1.00 96.44 217 LYS A C 1
ATOM 1677 O O . LYS A 1 217 ? 9.927 -12.385 8.319 1.00 96.44 217 LYS A O 1
ATOM 1682 N N . THR A 1 218 ? 11.256 -10.670 7.740 1.00 96.31 218 THR A N 1
ATOM 1683 C CA . THR A 1 218 ? 12.183 -10.815 8.869 1.00 96.31 218 THR A CA 1
ATOM 1684 C C . THR A 1 218 ? 11.746 -9.936 10.039 1.00 96.31 218 THR A C 1
ATOM 1686 O O . THR A 1 218 ? 11.085 -8.915 9.848 1.00 96.31 218 THR A O 1
ATOM 1689 N N . GLU A 1 219 ? 12.123 -10.320 11.263 1.00 94.75 219 GLU A N 1
ATOM 1690 C CA . GLU A 1 219 ? 11.840 -9.512 12.461 1.00 94.75 219 GLU A CA 1
ATOM 1691 C C . GLU A 1 219 ? 12.477 -8.119 12.356 1.00 94.75 219 GLU A C 1
ATOM 1693 O O . GLU A 1 219 ? 11.818 -7.120 12.635 1.00 94.75 219 GLU A O 1
ATOM 1698 N N . ASP A 1 220 ? 13.716 -8.044 11.859 1.00 92.44 220 ASP A N 1
ATOM 1699 C CA . ASP A 1 220 ? 14.418 -6.777 11.639 1.00 92.44 220 ASP A CA 1
ATOM 1700 C C . ASP A 1 220 ? 13.672 -5.891 10.635 1.00 92.44 220 ASP A C 1
ATOM 1702 O O . ASP A 1 220 ? 13.440 -4.711 10.902 1.00 92.44 220 ASP A O 1
ATOM 1706 N N . GLY A 1 221 ? 13.248 -6.454 9.499 1.00 90.38 221 GLY A N 1
ATOM 1707 C CA . GLY A 1 221 ? 12.568 -5.704 8.447 1.00 90.38 221 GLY A CA 1
ATOM 1708 C C . GLY A 1 221 ? 11.206 -5.165 8.870 1.00 90.38 221 GLY A C 1
ATOM 1709 O O . GLY A 1 221 ? 10.834 -4.077 8.445 1.00 90.38 221 GLY A O 1
ATOM 1710 N N . ALA A 1 222 ? 10.500 -5.860 9.767 1.00 89.69 222 ALA A N 1
ATOM 1711 C CA . ALA A 1 222 ? 9.239 -5.384 10.336 1.00 89.69 222 ALA A CA 1
ATOM 1712 C C . ALA A 1 222 ? 9.399 -4.129 11.221 1.00 89.69 222 ALA A C 1
ATOM 1714 O O . ALA A 1 222 ? 8.417 -3.431 11.478 1.00 89.69 222 ALA A O 1
ATOM 1715 N N . THR A 1 223 ? 10.618 -3.843 11.695 1.00 91.81 223 THR A N 1
ATOM 1716 C CA . THR A 1 223 ? 10.932 -2.661 12.521 1.00 91.81 223 THR A CA 1
ATOM 1717 C C . THR A 1 223 ? 11.586 -1.518 11.745 1.00 91.81 223 THR A C 1
ATOM 1719 O O . THR A 1 223 ? 11.720 -0.419 12.286 1.00 91.81 223 THR A O 1
ATOM 1722 N N . MET A 1 224 ? 11.990 -1.756 10.494 1.00 92.56 224 MET A N 1
ATOM 1723 C CA . MET A 1 224 ? 12.598 -0.731 9.646 1.00 92.56 224 MET A CA 1
ATOM 1724 C C . MET A 1 224 ? 11.570 0.331 9.256 1.00 92.56 224 MET A C 1
ATOM 1726 O O . MET A 1 224 ? 10.393 0.037 9.050 1.00 92.56 224 MET A O 1
ATOM 1730 N N . THR A 1 225 ? 12.027 1.575 9.113 1.00 93.31 225 THR A N 1
ATOM 1731 C CA . THR A 1 225 ? 11.232 2.590 8.413 1.00 93.31 225 THR A CA 1
ATOM 1732 C C . THR A 1 225 ? 11.141 2.248 6.926 1.00 93.31 225 THR A C 1
ATOM 1734 O O . THR A 1 225 ? 12.007 1.550 6.394 1.00 93.31 225 THR A O 1
ATOM 1737 N N . ASP A 1 226 ? 10.129 2.779 6.239 1.00 93.88 226 ASP A N 1
ATOM 1738 C CA . ASP A 1 226 ? 9.941 2.568 4.798 1.00 93.88 226 ASP A CA 1
ATOM 1739 C C . ASP A 1 226 ? 11.227 2.885 4.010 1.00 93.88 226 ASP A C 1
ATOM 1741 O O . ASP A 1 226 ? 11.715 2.056 3.245 1.00 93.88 226 ASP A O 1
ATOM 1745 N N . ASP A 1 227 ? 11.868 4.023 4.289 1.00 93.81 227 ASP A N 1
ATOM 1746 C CA . ASP A 1 227 ? 13.122 4.415 3.634 1.00 93.81 227 ASP A CA 1
ATOM 1747 C C . ASP A 1 227 ? 14.289 3.458 3.942 1.00 93.81 227 ASP A C 1
ATOM 1749 O O . ASP A 1 227 ? 15.090 3.143 3.060 1.00 93.81 227 ASP A O 1
ATOM 1753 N N . GLN A 1 228 ? 14.393 2.964 5.183 1.00 95.56 228 GLN A N 1
ATOM 1754 C CA . 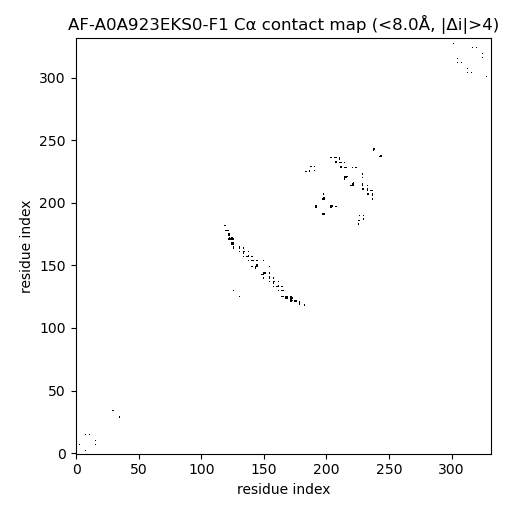GLN A 1 228 ? 15.422 1.993 5.572 1.00 95.56 228 GLN A CA 1
ATOM 1755 C C . GLN A 1 228 ? 15.226 0.659 4.852 1.00 95.56 228 GLN A C 1
ATOM 1757 O O . GLN A 1 228 ? 16.200 0.070 4.379 1.00 95.56 228 GLN A O 1
ATOM 1762 N N . LEU A 1 229 ? 13.978 0.207 4.739 1.00 96.88 229 LEU A N 1
ATOM 1763 C CA . LEU A 1 229 ? 13.603 -1.008 4.028 1.00 96.88 229 LEU A CA 1
ATOM 1764 C C . LEU A 1 229 ? 13.955 -0.908 2.537 1.00 96.88 229 LEU A C 1
ATOM 1766 O O . LEU A 1 229 ? 14.610 -1.803 1.997 1.00 96.88 229 LEU A O 1
ATOM 1770 N N . LEU A 1 230 ? 13.563 0.190 1.881 1.00 97.06 230 LEU A N 1
ATOM 1771 C CA . LEU A 1 230 ? 13.844 0.448 0.465 1.00 97.06 230 LEU A CA 1
ATOM 1772 C C . LEU A 1 230 ? 15.364 0.544 0.211 1.00 97.06 230 LEU A C 1
ATOM 1774 O O . LEU A 1 230 ? 15.897 -0.093 -0.704 1.00 97.06 230 LEU A O 1
ATOM 1778 N N . ALA A 1 231 ? 16.104 1.251 1.072 1.00 96.31 231 ALA A N 1
ATOM 1779 C CA . ALA A 1 231 ? 17.561 1.355 0.983 1.00 96.31 231 ALA A CA 1
ATOM 1780 C C . ALA A 1 231 ? 18.273 0.007 1.206 1.00 96.31 231 ALA A C 1
ATOM 1782 O O . ALA A 1 231 ? 19.225 -0.324 0.488 1.00 96.31 231 ALA A O 1
ATOM 1783 N N . ALA A 1 232 ? 17.812 -0.796 2.171 1.00 96.19 232 ALA A N 1
ATOM 1784 C CA . ALA A 1 232 ? 18.344 -2.132 2.429 1.00 96.19 232 ALA A CA 1
ATOM 1785 C C . ALA A 1 232 ? 18.099 -3.072 1.239 1.00 96.19 232 ALA A C 1
ATOM 1787 O O . ALA A 1 232 ? 19.023 -3.765 0.804 1.00 96.19 232 ALA A O 1
ATOM 1788 N N . ALA A 1 233 ? 16.895 -3.040 0.661 1.00 97.50 233 ALA A N 1
ATOM 1789 C CA . ALA A 1 233 ? 16.555 -3.825 -0.519 1.00 97.50 233 ALA A CA 1
ATOM 1790 C C . ALA A 1 233 ? 17.410 -3.439 -1.733 1.00 97.50 233 ALA A C 1
ATOM 1792 O O . ALA A 1 233 ? 17.955 -4.318 -2.401 1.00 97.50 233 ALA A O 1
ATOM 1793 N N . LYS A 1 234 ? 17.605 -2.137 -1.981 1.00 96.81 234 LYS A N 1
ATOM 1794 C CA . LYS A 1 234 ? 18.503 -1.635 -3.034 1.00 96.81 234 LYS A CA 1
ATOM 1795 C C . LYS A 1 234 ? 19.917 -2.178 -2.865 1.00 96.81 234 LYS A C 1
ATOM 1797 O O . LYS A 1 234 ? 20.471 -2.745 -3.805 1.00 96.81 234 LYS A O 1
ATOM 1802 N N . LYS A 1 235 ? 20.485 -2.046 -1.662 1.00 96.31 235 LYS A N 1
ATOM 1803 C CA . LYS A 1 235 ? 21.840 -2.521 -1.349 1.00 96.31 235 LYS A CA 1
ATOM 1804 C C . LYS A 1 235 ? 21.985 -4.024 -1.595 1.00 96.31 235 LYS A C 1
ATOM 1806 O O . LYS A 1 235 ? 23.001 -4.459 -2.131 1.00 96.31 235 LYS A O 1
ATOM 1811 N N . GLN A 1 236 ? 20.979 -4.810 -1.217 1.00 95.75 236 GLN A N 1
ATOM 1812 C CA . GLN A 1 236 ? 20.991 -6.253 -1.434 1.00 95.75 236 GLN A CA 1
ATOM 1813 C C . GLN A 1 236 ? 20.904 -6.607 -2.925 1.00 95.75 236 GLN A C 1
ATOM 1815 O O . GLN A 1 236 ? 21.722 -7.391 -3.392 1.00 95.75 236 GLN A O 1
ATOM 1820 N N . VAL A 1 237 ? 20.002 -5.989 -3.694 1.00 96.25 237 VAL A N 1
ATOM 1821 C CA . VAL A 1 237 ? 19.909 -6.234 -5.147 1.00 96.25 237 VAL A CA 1
ATOM 1822 C C . VAL A 1 237 ? 21.195 -5.842 -5.872 1.00 96.25 237 VAL A C 1
ATOM 1824 O O . VAL A 1 237 ? 21.657 -6.568 -6.749 1.00 96.25 237 VAL A O 1
ATOM 1827 N N . GLU A 1 238 ? 21.796 -4.712 -5.502 1.00 93.50 238 GLU A N 1
ATOM 1828 C CA . GLU A 1 238 ? 23.059 -4.255 -6.087 1.00 93.50 238 GLU A CA 1
ATOM 1829 C C . GLU A 1 238 ? 24.214 -5.217 -5.793 1.00 93.50 238 GLU A C 1
ATOM 1831 O O . GLU A 1 238 ? 25.039 -5.472 -6.672 1.00 93.50 238 GLU A O 1
ATOM 1836 N N . SER A 1 239 ? 24.242 -5.778 -4.581 1.00 92.31 239 SER A N 1
ATOM 1837 C CA . SER A 1 239 ? 25.210 -6.796 -4.174 1.00 92.31 239 SER A CA 1
ATOM 1838 C C . SER A 1 239 ? 24.990 -8.121 -4.909 1.00 92.31 239 SER A C 1
ATOM 1840 O O . SER A 1 239 ? 25.947 -8.702 -5.418 1.00 92.31 239 SER A O 1
ATOM 1842 N N . ASP A 1 240 ? 23.744 -8.594 -4.986 1.00 89.81 240 ASP A N 1
ATOM 1843 C CA . ASP A 1 240 ? 23.391 -9.897 -5.563 1.00 89.81 240 ASP A CA 1
ATOM 1844 C C . ASP A 1 240 ? 23.620 -9.934 -7.083 1.00 89.81 240 ASP A C 1
ATOM 1846 O O . ASP A 1 240 ? 23.998 -10.966 -7.637 1.00 89.81 240 ASP A O 1
ATOM 1850 N N . LEU A 1 241 ? 23.426 -8.802 -7.765 1.00 87.38 241 LEU A N 1
ATOM 1851 C CA . LEU A 1 241 ? 23.600 -8.681 -9.215 1.00 87.38 241 LEU A CA 1
ATOM 1852 C C . LEU A 1 241 ? 24.985 -8.172 -9.636 1.00 87.38 241 LEU A C 1
ATOM 1854 O O . LEU A 1 241 ? 25.210 -7.963 -10.827 1.00 87.38 241 LEU A O 1
ATOM 1858 N N . VAL A 1 242 ? 25.915 -7.973 -8.692 1.00 76.00 242 VAL A N 1
ATOM 1859 C CA . VAL A 1 242 ? 27.262 -7.430 -8.966 1.00 76.00 242 VAL A CA 1
ATOM 1860 C C . VAL A 1 242 ? 27.181 -6.086 -9.718 1.00 76.00 242 VAL A C 1
ATOM 1862 O O . VAL A 1 242 ? 28.019 -5.744 -10.546 1.00 76.00 242 VAL A O 1
ATOM 1865 N N . LEU A 1 243 ? 26.159 -5.279 -9.417 1.00 63.56 243 LEU A N 1
ATOM 1866 C CA . LEU A 1 243 ? 25.945 -3.953 -10.016 1.00 63.56 243 LEU A CA 1
ATOM 1867 C C . LEU A 1 243 ? 26.820 -2.869 -9.371 1.00 63.56 243 LEU A C 1
ATOM 1869 O O . LEU A 1 243 ? 26.619 -1.683 -9.620 1.00 63.56 243 LEU A O 1
ATOM 1873 N N . THR A 1 244 ? 27.808 -3.250 -8.558 1.00 52.56 244 THR A N 1
ATOM 1874 C CA . THR A 1 244 ? 28.807 -2.348 -7.963 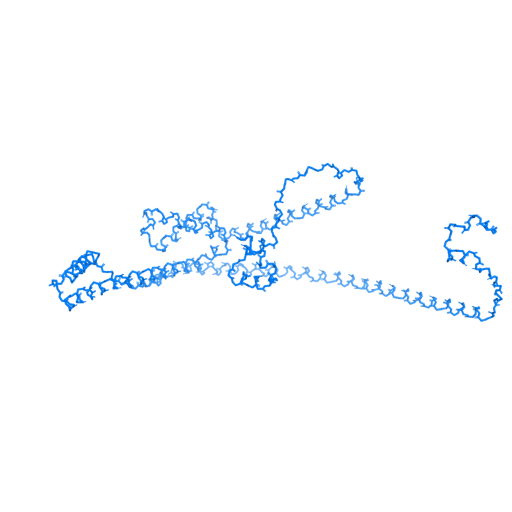1.00 52.56 244 THR A CA 1
ATOM 1875 C C . THR A 1 244 ? 29.867 -1.875 -8.969 1.00 52.56 244 THR A C 1
ATOM 1877 O O . THR A 1 244 ? 30.955 -1.470 -8.564 1.00 52.56 244 THR A O 1
ATOM 1880 N N . ALA A 1 245 ? 29.581 -1.940 -10.271 1.00 44.53 245 ALA A N 1
ATOM 1881 C CA . ALA A 1 245 ? 30.393 -1.323 -11.307 1.00 44.53 245 ALA A CA 1
ATOM 1882 C C . ALA A 1 245 ? 29.842 0.075 -11.622 1.00 44.53 245 ALA A C 1
ATOM 1884 O O . ALA A 1 245 ? 28.686 0.243 -12.004 1.00 44.53 245 ALA A O 1
ATOM 1885 N N . ASP A 1 246 ? 30.710 1.054 -11.396 1.00 45.75 246 ASP A N 1
ATOM 1886 C CA . ASP A 1 246 ? 30.664 2.457 -11.804 1.00 45.75 246 ASP A CA 1
ATOM 1887 C C . ASP A 1 246 ? 29.805 2.712 -13.073 1.00 45.75 246 ASP A C 1
ATOM 1889 O O . ASP A 1 246 ? 30.047 2.066 -14.097 1.00 45.75 246 ASP A O 1
ATOM 1893 N N . PRO A 1 247 ? 28.834 3.649 -13.074 1.00 50.75 247 PRO A N 1
ATOM 1894 C CA . PRO A 1 247 ? 28.004 3.960 -14.252 1.00 50.75 247 PRO A CA 1
ATOM 1895 C C . PRO A 1 247 ? 28.795 4.506 -15.459 1.00 50.75 247 PRO A C 1
ATOM 1897 O O . PRO A 1 247 ? 28.256 4.622 -16.557 1.00 50.75 247 PRO A O 1
ATOM 1900 N N . THR A 1 248 ? 30.087 4.795 -15.296 1.00 49.59 248 THR A N 1
ATOM 1901 C CA . THR A 1 248 ? 31.006 5.130 -16.397 1.00 49.59 248 THR A CA 1
ATOM 1902 C C . THR A 1 248 ? 31.545 3.894 -17.135 1.00 49.59 248 THR A C 1
ATOM 1904 O O . THR A 1 248 ? 32.010 3.998 -18.270 1.00 49.59 248 THR A O 1
ATOM 1907 N N . ALA A 1 249 ? 31.443 2.696 -16.547 1.00 49.75 249 ALA A N 1
ATOM 1908 C CA . ALA A 1 249 ? 31.821 1.441 -17.199 1.00 49.75 249 ALA A CA 1
ATOM 1909 C C . ALA A 1 249 ? 30.741 0.935 -18.174 1.00 49.75 249 ALA A C 1
ATOM 1911 O O . ALA A 1 249 ? 31.063 0.235 -19.137 1.00 49.75 249 ALA A O 1
ATOM 1912 N N . THR A 1 250 ? 29.476 1.319 -17.971 1.00 54.38 250 THR A N 1
ATOM 1913 C CA . THR A 1 250 ? 28.349 0.841 -18.781 1.00 54.38 250 THR A CA 1
ATOM 1914 C C . THR A 1 250 ? 28.349 1.372 -20.210 1.00 54.38 250 THR A C 1
ATOM 1916 O O . THR A 1 250 ? 28.018 0.604 -21.100 1.00 54.38 250 THR A O 1
ATOM 1919 N N . GLU A 1 251 ? 28.815 2.592 -20.496 1.00 55.34 251 GLU A N 1
ATOM 1920 C CA . GLU A 1 251 ? 28.913 3.057 -21.893 1.00 55.34 251 GLU A CA 1
ATOM 1921 C C . GLU A 1 251 ? 30.009 2.322 -22.672 1.00 55.34 251 GLU A C 1
ATOM 1923 O O . GLU A 1 251 ? 29.790 1.878 -23.799 1.00 55.34 251 GLU A O 1
ATOM 1928 N N . ALA A 1 252 ? 31.181 2.109 -22.067 1.00 56.03 252 ALA A N 1
ATOM 1929 C CA . ALA A 1 252 ? 32.263 1.372 -22.715 1.00 56.03 252 ALA A CA 1
ATOM 1930 C C . ALA A 1 252 ? 31.899 -0.106 -22.931 1.00 56.03 252 ALA A C 1
ATOM 1932 O O . ALA A 1 252 ? 32.261 -0.691 -23.956 1.00 56.03 252 ALA A O 1
ATOM 1933 N N . GLU A 1 253 ? 31.176 -0.715 -21.989 1.00 57.75 253 GLU A N 1
ATOM 1934 C CA . GLU A 1 253 ? 30.745 -2.108 -22.079 1.00 57.75 253 GLU A CA 1
ATOM 1935 C C . GLU A 1 253 ? 29.517 -2.286 -22.984 1.00 57.75 253 GLU A C 1
ATOM 1937 O O . GLU A 1 253 ? 29.445 -3.269 -23.721 1.00 57.75 253 GLU A O 1
ATOM 1942 N N . GLU A 1 254 ? 28.610 -1.309 -23.040 1.00 57.66 254 GLU A N 1
ATOM 1943 C CA . GLU A 1 254 ? 27.482 -1.277 -23.971 1.00 57.66 254 GLU A CA 1
ATOM 1944 C C . GLU A 1 254 ? 27.950 -1.027 -25.408 1.00 57.66 254 GLU A C 1
ATOM 1946 O O . GLU A 1 254 ? 27.516 -1.738 -26.312 1.00 57.66 254 GLU A O 1
ATOM 1951 N N . VAL A 1 255 ? 28.947 -0.164 -25.629 1.00 68.06 255 VAL A N 1
ATOM 1952 C CA . VAL A 1 255 ? 29.632 -0.034 -26.928 1.00 68.06 255 VAL A CA 1
ATOM 1953 C C . VAL A 1 255 ? 30.332 -1.343 -27.308 1.00 68.06 255 VAL A C 1
ATOM 1955 O O . VAL A 1 255 ? 30.243 -1.783 -28.458 1.00 68.06 255 VAL A O 1
ATOM 1958 N N . LYS A 1 256 ? 30.975 -2.036 -26.358 1.00 71.06 256 LYS A N 1
ATOM 1959 C CA . LYS A 1 256 ? 31.596 -3.351 -26.609 1.00 71.06 256 LYS A CA 1
ATOM 1960 C C . LYS A 1 256 ? 30.559 -4.433 -26.912 1.00 71.06 256 LYS A C 1
ATOM 1962 O O . LYS A 1 256 ? 30.791 -5.273 -27.781 1.00 71.06 256 LYS A O 1
ATOM 1967 N N . ARG A 1 257 ? 29.412 -4.407 -26.233 1.00 70.81 257 ARG A N 1
ATOM 1968 C CA . ARG A 1 257 ? 28.295 -5.339 -26.419 1.00 70.81 257 ARG A CA 1
ATOM 1969 C C . ARG A 1 257 ? 27.586 -5.092 -27.748 1.00 70.81 257 ARG A C 1
ATOM 1971 O O . ARG A 1 257 ? 27.362 -6.053 -28.479 1.00 70.81 257 ARG A O 1
ATOM 1978 N N . GLN A 1 258 ? 27.336 -3.838 -28.118 1.00 71.94 258 GLN A N 1
ATOM 1979 C CA . GLN A 1 258 ? 26.800 -3.462 -29.428 1.00 71.94 258 GLN A CA 1
ATOM 1980 C C . GLN A 1 258 ? 27.784 -3.807 -30.557 1.00 71.94 258 GLN A C 1
ATOM 1982 O O . GLN A 1 258 ? 27.373 -4.341 -31.588 1.00 71.94 258 GLN A O 1
ATOM 1987 N N . ALA A 1 259 ? 29.092 -3.607 -30.359 1.00 75.69 259 ALA A N 1
ATOM 1988 C CA . ALA A 1 259 ? 30.116 -4.031 -31.316 1.00 75.69 259 ALA A CA 1
ATOM 1989 C C . ALA A 1 259 ? 30.183 -5.565 -31.458 1.00 75.69 259 ALA A C 1
ATOM 1991 O O . ALA A 1 259 ? 30.259 -6.080 -32.576 1.00 75.69 259 ALA A O 1
ATOM 1992 N N . ALA A 1 260 ? 30.097 -6.309 -30.351 1.00 75.88 260 ALA A N 1
ATOM 1993 C CA . ALA A 1 260 ? 30.068 -7.771 -30.358 1.00 75.88 260 ALA A CA 1
ATOM 1994 C C . ALA A 1 260 ? 28.781 -8.327 -30.992 1.00 75.88 260 ALA A C 1
ATOM 1996 O O . ALA A 1 260 ? 28.829 -9.319 -31.721 1.00 75.88 260 ALA A O 1
ATOM 1997 N N . GLU A 1 261 ? 27.636 -7.680 -30.772 1.00 77.50 261 GLU A N 1
ATOM 1998 C CA . GLU A 1 261 ? 26.367 -8.050 -31.396 1.00 77.50 261 GLU A CA 1
ATOM 1999 C C . GLU A 1 261 ? 26.374 -7.749 -32.899 1.00 77.50 261 GLU A C 1
ATOM 2001 O O . GLU A 1 261 ? 25.976 -8.597 -33.698 1.00 77.50 261 GLU A O 1
ATOM 2006 N N . LYS A 1 262 ? 26.917 -6.597 -33.312 1.00 79.69 262 LYS A N 1
ATOM 2007 C CA . LYS A 1 262 ? 27.103 -6.251 -34.728 1.00 79.69 262 LYS A CA 1
ATOM 2008 C C . LYS A 1 262 ? 28.057 -7.229 -35.418 1.00 79.69 262 LYS A C 1
ATOM 2010 O O . LYS A 1 262 ? 27.773 -7.666 -36.532 1.00 79.69 262 LYS A O 1
ATOM 2015 N N . ALA A 1 263 ? 29.125 -7.658 -34.741 1.00 78.44 263 ALA A N 1
ATOM 2016 C CA . ALA A 1 263 ? 30.032 -8.694 -35.235 1.00 78.44 263 ALA A CA 1
ATOM 2017 C C . ALA A 1 263 ? 29.356 -10.076 -35.329 1.00 78.44 263 ALA A C 1
ATOM 2019 O O . ALA A 1 263 ? 29.553 -10.789 -36.314 1.00 78.44 263 ALA A O 1
ATOM 2020 N N . ARG A 1 264 ? 28.513 -10.453 -34.355 1.00 77.44 264 ARG A N 1
ATOM 2021 C CA . ARG A 1 264 ? 27.721 -11.696 -34.408 1.00 77.44 264 ARG A CA 1
ATOM 2022 C C . ARG A 1 264 ? 26.692 -11.674 -35.536 1.00 77.44 264 ARG A C 1
ATOM 2024 O O . ARG A 1 264 ? 26.618 -12.648 -36.280 1.00 77.44 264 ARG A O 1
ATOM 2031 N N . LYS A 1 265 ? 25.962 -10.570 -35.719 1.00 77.75 265 LYS A N 1
ATOM 2032 C CA . LYS A 1 265 ? 25.012 -10.386 -36.829 1.00 77.75 265 LYS A CA 1
ATOM 2033 C C . LYS A 1 265 ? 25.723 -10.407 -38.182 1.00 77.75 265 LYS A C 1
ATOM 2035 O O . LYS A 1 265 ? 25.280 -11.116 -39.076 1.00 77.75 265 LYS A O 1
ATOM 2040 N N . ALA A 1 266 ? 26.869 -9.739 -38.318 1.00 77.31 266 ALA A N 1
ATOM 2041 C CA . ALA A 1 266 ? 27.676 -9.798 -39.538 1.00 77.31 266 ALA A CA 1
ATOM 2042 C C . ALA A 1 266 ? 28.163 -11.227 -39.845 1.00 77.31 266 ALA A C 1
ATOM 2044 O O . ALA A 1 266 ? 28.090 -11.669 -40.991 1.00 77.31 266 ALA A O 1
ATOM 2045 N N . LYS A 1 267 ? 28.591 -11.985 -38.825 1.00 79.38 267 LYS A N 1
ATOM 2046 C CA . LYS A 1 267 ? 29.010 -13.386 -38.982 1.00 79.38 267 LYS A CA 1
ATOM 2047 C C . LYS A 1 267 ? 27.838 -14.313 -39.327 1.00 79.38 267 LYS A C 1
ATOM 2049 O O . LYS A 1 267 ? 28.003 -15.199 -40.159 1.00 79.38 267 LYS A O 1
ATOM 2054 N N . ALA A 1 268 ? 26.659 -14.089 -38.748 1.00 72.44 268 ALA A N 1
ATOM 2055 C CA . ALA A 1 268 ? 25.439 -14.830 -39.071 1.00 72.44 268 ALA A CA 1
ATOM 2056 C C . ALA A 1 268 ? 24.946 -14.538 -40.498 1.00 72.44 268 ALA A C 1
ATOM 2058 O O . ALA A 1 268 ? 24.582 -15.461 -41.217 1.00 72.44 268 ALA A O 1
ATOM 2059 N N . ILE A 1 269 ? 25.012 -13.280 -40.948 1.00 72.44 269 ILE A N 1
ATOM 2060 C CA . ILE A 1 269 ? 24.668 -12.889 -42.324 1.00 72.44 269 ILE A CA 1
ATOM 2061 C C . ILE A 1 269 ? 25.672 -13.477 -43.328 1.00 72.44 269 ILE A C 1
ATOM 2063 O O . ILE A 1 269 ? 25.268 -13.957 -44.386 1.00 72.44 269 ILE A O 1
ATOM 2067 N N . ALA A 1 270 ? 26.969 -13.500 -43.000 1.00 70.50 270 ALA A N 1
ATOM 2068 C CA . ALA A 1 270 ? 27.983 -14.150 -43.830 1.00 70.50 270 ALA A CA 1
ATOM 2069 C C . ALA A 1 270 ? 27.771 -15.674 -43.919 1.00 70.50 270 ALA A C 1
ATOM 2071 O O . ALA A 1 270 ? 27.844 -16.231 -45.011 1.00 70.50 270 ALA A O 1
ATOM 2072 N N . ALA A 1 271 ? 27.432 -16.330 -42.802 1.00 67.62 271 ALA A N 1
ATOM 2073 C CA . ALA A 1 271 ? 27.113 -17.760 -42.767 1.00 67.62 271 ALA A CA 1
ATOM 2074 C C . ALA A 1 271 ? 25.806 -18.100 -43.513 1.00 67.62 271 ALA A C 1
ATOM 2076 O O . ALA A 1 271 ? 25.728 -19.120 -44.193 1.00 67.62 271 ALA A O 1
ATOM 2077 N N . ALA A 1 272 ? 24.796 -17.227 -43.450 1.00 63.91 272 ALA A N 1
ATOM 2078 C CA . ALA A 1 272 ? 23.556 -17.378 -44.210 1.00 63.91 272 ALA A CA 1
ATOM 2079 C C . ALA A 1 272 ? 23.783 -17.197 -45.722 1.00 63.91 272 ALA A C 1
ATOM 2081 O O . ALA A 1 272 ? 23.217 -17.939 -46.522 1.00 63.91 272 ALA A O 1
ATOM 2082 N N . LYS A 1 273 ? 24.663 -16.269 -46.128 1.00 60.25 273 LYS A N 1
ATOM 2083 C CA . LYS A 1 273 ? 25.059 -16.109 -47.537 1.00 60.25 273 LYS A CA 1
ATOM 2084 C C . LYS A 1 273 ? 25.854 -17.301 -48.076 1.00 60.25 273 LYS A C 1
ATOM 2086 O O . LYS A 1 273 ? 25.678 -17.630 -49.242 1.00 60.25 273 LYS A O 1
ATOM 2091 N N . SER A 1 274 ? 26.675 -17.969 -47.260 1.00 55.91 274 SER A N 1
ATOM 2092 C CA . SER A 1 274 ? 27.356 -19.203 -47.683 1.00 55.91 274 SER A CA 1
ATOM 2093 C C . SER A 1 274 ? 26.437 -20.429 -47.676 1.00 55.91 274 SER A C 1
ATOM 2095 O O . SER A 1 274 ? 26.593 -21.296 -48.524 1.00 55.91 274 SER A O 1
ATOM 2097 N N . GLY A 1 275 ? 25.453 -20.496 -46.770 1.00 51.91 275 GLY A N 1
ATOM 2098 C CA . GLY A 1 275 ? 24.487 -21.602 -46.711 1.00 51.91 275 GLY A CA 1
ATOM 2099 C C . GLY A 1 275 ? 23.422 -21.575 -47.814 1.00 51.91 275 GLY A C 1
ATOM 2100 O O . GLY A 1 275 ? 22.853 -22.612 -48.138 1.00 51.91 275 GLY A O 1
ATOM 2101 N N . ASN A 1 276 ? 23.164 -20.415 -48.428 1.00 44.38 276 ASN A N 1
ATOM 2102 C CA . ASN A 1 276 ? 22.200 -20.296 -49.527 1.00 44.38 276 ASN A CA 1
ATOM 2103 C C . ASN A 1 276 ? 22.804 -20.579 -50.918 1.00 44.38 276 ASN A C 1
ATOM 2105 O O . ASN A 1 276 ? 22.070 -20.617 -51.900 1.00 44.38 276 ASN A O 1
ATOM 2109 N N . ALA A 1 277 ? 24.122 -20.789 -51.008 1.00 48.16 277 ALA A N 1
ATOM 2110 C CA . ALA A 1 277 ? 24.781 -21.261 -52.228 1.00 48.16 277 ALA A CA 1
ATOM 2111 C C . ALA A 1 277 ? 24.722 -22.795 -52.380 1.00 48.16 277 ALA A C 1
ATOM 2113 O O . ALA A 1 277 ? 24.961 -23.299 -53.470 1.00 48.16 277 ALA A O 1
ATOM 2114 N N . ASP A 1 278 ? 24.367 -23.523 -51.313 1.00 47.31 278 ASP A N 1
ATOM 2115 C CA . ASP A 1 278 ? 24.406 -24.996 -51.247 1.00 47.31 278 ASP A CA 1
ATOM 2116 C C . ASP A 1 278 ? 23.000 -25.636 -51.200 1.00 47.31 278 ASP A C 1
ATOM 2118 O O . ASP A 1 278 ? 22.831 -26.825 -50.951 1.00 47.31 278 ASP A O 1
ATOM 2122 N N . ARG A 1 279 ? 21.947 -24.834 -51.423 1.00 44.53 279 ARG A N 1
ATOM 2123 C CA . ARG A 1 279 ? 20.540 -25.283 -51.442 1.00 44.53 279 ARG A CA 1
ATOM 2124 C C . ARG A 1 279 ? 19.964 -25.498 -52.845 1.00 44.53 279 ARG A C 1
ATOM 2126 O O . ARG A 1 279 ? 18.777 -25.777 -52.957 1.00 44.53 279 ARG A O 1
ATOM 2133 N N . SER A 1 280 ? 20.776 -25.422 -53.905 1.00 47.25 280 SER A N 1
ATOM 2134 C CA . SER A 1 280 ? 20.320 -25.753 -55.268 1.00 47.25 280 SER A CA 1
ATOM 2135 C C . SER A 1 280 ? 20.443 -27.246 -55.620 1.00 47.25 280 SER A C 1
ATOM 2137 O O . SER A 1 280 ? 20.307 -27.602 -56.788 1.00 47.25 280 SER A O 1
ATOM 2139 N N . THR A 1 281 ? 20.702 -28.120 -54.642 1.00 49.28 281 THR A N 1
ATOM 2140 C CA . THR A 1 281 ? 20.896 -29.568 -54.854 1.00 49.28 281 THR A CA 1
ATOM 2141 C C . THR A 1 281 ? 20.208 -30.434 -53.794 1.00 49.28 281 THR A C 1
ATOM 2143 O O . THR A 1 281 ? 20.801 -31.385 -53.291 1.00 49.28 281 THR A O 1
ATOM 2146 N N . ILE A 1 282 ? 18.959 -30.128 -53.430 1.00 46.78 282 ILE A N 1
ATOM 2147 C CA . ILE A 1 282 ? 18.120 -31.084 -52.688 1.00 46.78 282 ILE A CA 1
ATOM 2148 C C . ILE A 1 282 ? 17.105 -31.657 -53.676 1.00 46.78 282 ILE A C 1
ATOM 2150 O O . ILE A 1 282 ? 16.168 -30.973 -54.073 1.00 46.78 282 ILE A O 1
ATOM 2154 N N . GLU A 1 283 ? 17.360 -32.891 -54.112 1.00 53.66 283 GLU A N 1
ATOM 2155 C CA . GLU A 1 283 ? 16.425 -33.721 -54.874 1.00 53.66 283 GLU A CA 1
ATOM 2156 C C . GLU A 1 283 ? 15.183 -34.048 -54.018 1.00 53.66 283 GLU A C 1
ATOM 2158 O O . GLU A 1 283 ? 15.287 -34.228 -52.803 1.00 53.66 283 GLU A O 1
ATOM 2163 N N . ASP A 1 284 ? 14.019 -34.136 -54.671 1.00 47.25 284 ASP A N 1
ATOM 2164 C CA . ASP A 1 284 ? 12.646 -34.283 -54.140 1.00 47.25 284 ASP A CA 1
ATOM 2165 C C . ASP A 1 284 ? 12.346 -35.592 -53.349 1.00 47.25 284 ASP A C 1
ATOM 2167 O O . ASP A 1 284 ? 11.271 -36.179 -53.469 1.00 47.25 284 ASP A O 1
ATOM 2171 N N . GLY A 1 285 ? 13.280 -36.100 -52.539 1.00 51.06 285 GLY A N 1
ATOM 2172 C CA . GLY A 1 285 ? 13.204 -37.453 -51.965 1.00 51.06 285 GLY A CA 1
ATOM 2173 C C . GLY A 1 285 ? 12.851 -37.598 -50.478 1.00 51.06 285 GLY A C 1
ATOM 2174 O O . GLY A 1 285 ? 12.343 -38.648 -50.094 1.00 51.06 285 GLY A O 1
ATOM 2175 N N . ASP A 1 286 ? 13.098 -36.604 -49.619 1.00 46.38 286 ASP A N 1
ATOM 2176 C CA . ASP A 1 286 ? 13.249 -36.862 -48.167 1.00 46.38 286 ASP A CA 1
ATOM 2177 C C . ASP A 1 286 ? 12.307 -36.059 -47.240 1.00 46.38 286 ASP A C 1
ATOM 2179 O O . ASP A 1 286 ? 12.652 -35.707 -46.114 1.00 46.38 286 ASP A O 1
ATOM 2183 N N . ILE A 1 287 ? 11.063 -35.816 -47.667 1.00 51.62 287 ILE A N 1
ATOM 2184 C CA . ILE A 1 287 ? 10.004 -35.243 -46.798 1.00 51.62 287 ILE A CA 1
ATOM 2185 C C . ILE A 1 287 ? 9.292 -36.337 -45.964 1.00 51.62 287 ILE A C 1
ATOM 2187 O O . ILE A 1 287 ? 8.568 -36.049 -45.016 1.00 51.62 287 ILE A O 1
ATOM 2191 N N . ALA A 1 288 ? 9.540 -37.623 -46.237 1.00 52.94 288 ALA A N 1
ATOM 2192 C CA . ALA A 1 288 ? 8.802 -38.736 -45.627 1.00 52.94 288 ALA A CA 1
ATOM 2193 C C . ALA A 1 288 ? 9.309 -39.203 -44.240 1.00 52.94 288 ALA A C 1
ATOM 2195 O O . ALA A 1 288 ? 8.849 -40.233 -43.746 1.00 52.94 288 ALA A O 1
ATOM 2196 N N . LYS A 1 289 ? 10.268 -38.512 -43.605 1.00 53.62 289 LYS A N 1
ATOM 2197 C CA . LYS A 1 289 ? 10.891 -38.972 -42.342 1.00 53.62 289 LYS A CA 1
ATOM 2198 C C . LYS A 1 289 ? 11.109 -37.870 -41.305 1.00 53.62 289 LYS A C 1
ATOM 2200 O O . LYS A 1 289 ? 12.202 -37.737 -40.757 1.00 53.62 289 LYS A O 1
ATOM 2205 N N . LEU A 1 290 ? 10.059 -37.122 -40.979 1.00 43.88 290 LEU A N 1
ATOM 2206 C CA . LEU A 1 290 ? 10.024 -36.353 -39.733 1.00 43.88 290 LEU A CA 1
ATOM 2207 C C . LEU A 1 290 ? 9.051 -37.014 -38.739 1.00 43.88 290 LEU A C 1
ATOM 2209 O O . LEU A 1 290 ? 7.942 -37.369 -39.137 1.00 43.88 290 LEU A O 1
ATOM 2213 N N . PRO A 1 291 ? 9.454 -37.226 -37.471 1.00 48.09 291 PRO A N 1
ATOM 2214 C CA . PRO A 1 291 ? 8.564 -37.738 -36.435 1.00 48.09 291 PRO A CA 1
ATOM 2215 C C . PRO A 1 291 ? 7.528 -36.668 -36.056 1.00 48.09 291 PRO A C 1
ATOM 2217 O O . PRO A 1 291 ? 7.902 -35.559 -35.674 1.00 48.09 291 PRO A O 1
ATOM 2220 N N . SER A 1 292 ? 6.238 -37.005 -36.167 1.00 42.47 292 SER A N 1
ATOM 2221 C CA . SER A 1 292 ? 5.130 -36.194 -35.648 1.00 42.47 292 SER A CA 1
ATOM 2222 C C . SER A 1 292 ? 5.291 -35.995 -34.145 1.00 42.47 292 SER A C 1
ATOM 2224 O O . SER A 1 292 ? 5.305 -36.966 -33.388 1.00 42.47 292 SER A O 1
ATOM 2226 N N . ALA A 1 293 ? 5.427 -34.735 -33.740 1.00 44.78 293 ALA A N 1
ATOM 2227 C CA . ALA A 1 293 ? 5.297 -34.317 -32.356 1.00 44.78 293 ALA A CA 1
ATOM 2228 C C . ALA A 1 293 ? 3.823 -34.380 -31.927 1.00 44.78 293 ALA A C 1
ATOM 2230 O O . ALA A 1 293 ? 2.917 -34.232 -32.748 1.00 44.78 293 ALA A O 1
ATOM 2231 N N . GLU A 1 294 ? 3.649 -34.675 -30.645 1.00 43.16 294 GLU A N 1
ATOM 2232 C CA . GLU A 1 294 ? 2.407 -34.955 -29.933 1.00 43.16 294 GLU A CA 1
ATOM 2233 C C . GLU A 1 294 ? 1.382 -33.811 -29.987 1.00 43.16 294 GLU A C 1
ATOM 2235 O O . GLU A 1 294 ? 1.732 -32.647 -30.172 1.00 43.16 294 GLU A O 1
ATOM 2240 N N . GLU A 1 295 ? 0.117 -34.206 -29.824 1.00 51.16 295 GLU A N 1
ATOM 2241 C CA . GLU A 1 295 ? -1.114 -33.412 -29.859 1.00 51.16 295 GLU A CA 1
ATOM 2242 C C . GLU A 1 295 ? -1.000 -32.078 -29.102 1.00 51.16 295 GLU A C 1
ATOM 2244 O O . GLU A 1 295 ? -1.005 -32.018 -27.872 1.00 51.16 295 GLU A O 1
ATOM 2249 N N . GLU A 1 296 ? -0.942 -30.994 -29.871 1.00 46.88 296 GLU A N 1
ATOM 2250 C CA . GLU A 1 296 ? -1.285 -29.651 -29.424 1.00 46.88 296 GLU A CA 1
ATOM 2251 C C . GLU A 1 296 ? -2.816 -29.624 -29.322 1.00 46.88 296 GLU A C 1
ATOM 2253 O O . GLU A 1 296 ? -3.502 -29.812 -30.327 1.00 46.88 296 GLU A O 1
ATOM 2258 N N . SER A 1 297 ? -3.362 -29.493 -28.108 1.00 55.00 297 SER A N 1
ATOM 2259 C CA . SER A 1 297 ? -4.795 -29.260 -27.911 1.00 55.00 297 SER A CA 1
ATOM 2260 C C . SER A 1 297 ? -5.224 -28.114 -28.821 1.00 55.00 297 SER A C 1
ATOM 2262 O O . SER A 1 297 ? -4.659 -27.025 -28.708 1.00 55.00 297 SER A O 1
ATOM 2264 N N . ASP A 1 298 ? -6.176 -28.371 -29.723 1.00 64.69 298 ASP A N 1
ATOM 2265 C CA . ASP A 1 298 ? -6.671 -27.366 -30.662 1.00 64.69 298 ASP A CA 1
ATOM 2266 C C . ASP A 1 298 ? -7.014 -26.083 -29.885 1.00 64.69 298 ASP A C 1
ATOM 2268 O O . ASP A 1 298 ? -7.849 -26.144 -28.973 1.00 64.69 298 ASP A O 1
ATOM 2272 N N . PRO A 1 299 ? -6.357 -24.942 -30.180 1.00 71.25 299 PRO A N 1
ATOM 2273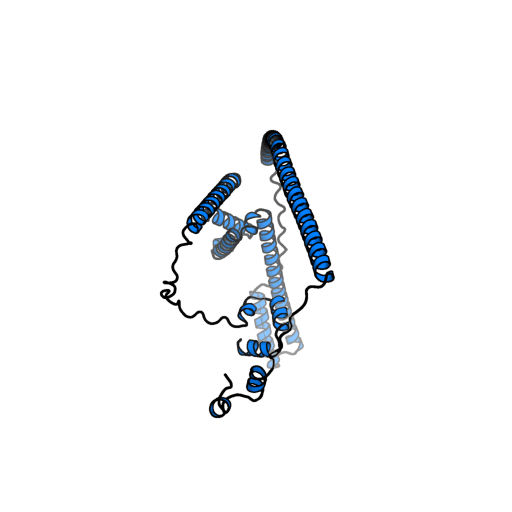 C CA . PRO A 1 299 ? -6.610 -23.705 -29.462 1.00 71.25 299 PRO A CA 1
ATOM 2274 C C . PRO A 1 299 ? -8.088 -23.360 -29.601 1.00 71.25 299 PRO A C 1
ATOM 2276 O O . PRO A 1 299 ? -8.629 -23.322 -30.713 1.00 71.25 299 PRO A O 1
ATOM 2279 N N . SER A 1 300 ? -8.748 -23.147 -28.463 1.00 82.19 300 SER A N 1
ATOM 2280 C CA . SER A 1 300 ? -10.161 -22.793 -28.449 1.00 82.19 300 SER A CA 1
ATOM 2281 C C . SER A 1 300 ? -10.339 -21.496 -29.230 1.00 82.19 300 SER A C 1
ATOM 2283 O O . SER A 1 300 ? -9.511 -20.584 -29.146 1.00 82.19 300 SER A O 1
ATOM 2285 N N . GLU A 1 301 ? -11.449 -21.369 -29.963 1.00 86.56 301 GLU A N 1
ATOM 2286 C CA . GLU A 1 301 ? -11.771 -20.143 -30.708 1.00 86.56 301 GLU A CA 1
ATOM 2287 C C . GLU A 1 301 ? -11.828 -18.894 -29.796 1.00 86.56 301 GLU A C 1
ATOM 2289 O O . GLU A 1 301 ? -11.793 -17.770 -30.294 1.00 86.56 301 GLU A O 1
ATOM 2294 N N . PHE A 1 302 ? -11.852 -19.091 -28.469 1.00 93.31 302 PHE A N 1
ATOM 2295 C CA . PHE A 1 302 ? -11.925 -18.066 -27.431 1.00 93.31 302 PHE A CA 1
ATOM 2296 C C . PHE A 1 302 ? -10.639 -17.863 -26.609 1.00 93.31 302 PHE A C 1
ATOM 2298 O O . PHE A 1 302 ? -10.627 -16.980 -25.757 1.00 93.31 302 PHE A O 1
ATOM 2305 N N . ASP A 1 303 ? -9.537 -18.573 -26.885 1.00 90.69 303 ASP A N 1
ATOM 2306 C CA . ASP A 1 303 ? -8.275 -18.459 -26.112 1.00 90.69 303 ASP A CA 1
ATOM 2307 C C . ASP A 1 303 ? -7.691 -17.032 -26.087 1.00 90.69 303 ASP A C 1
ATOM 2309 O O . ASP A 1 303 ? -6.870 -16.675 -25.237 1.00 90.69 303 ASP A O 1
ATOM 2313 N N . TYR A 1 304 ? -8.076 -16.191 -27.051 1.00 90.44 304 TYR A N 1
ATOM 2314 C CA . TYR A 1 304 ? -7.664 -14.791 -27.094 1.00 90.44 304 TYR A CA 1
ATOM 2315 C C . TYR A 1 304 ? -8.404 -13.917 -26.067 1.00 90.44 304 TYR A C 1
ATOM 2317 O O . TYR A 1 304 ? -7.869 -12.870 -25.703 1.00 90.44 304 TYR A O 1
ATOM 2325 N N . LEU A 1 305 ? -9.599 -14.320 -25.612 1.00 92.25 305 LEU A N 1
ATOM 2326 C CA . LEU A 1 305 ? -10.404 -13.588 -24.627 1.00 92.25 305 LEU A CA 1
ATOM 2327 C C . LEU A 1 305 ? -9.816 -13.711 -23.222 1.00 92.25 305 LEU A C 1
ATOM 2329 O O . LEU A 1 305 ? -9.750 -12.710 -22.518 1.00 92.25 305 LEU A O 1
ATOM 2333 N N . ASP A 1 306 ? -9.278 -14.879 -22.867 1.00 89.94 306 ASP A N 1
ATOM 2334 C CA . ASP A 1 306 ? -8.664 -15.142 -21.553 1.00 89.94 306 ASP A CA 1
ATOM 2335 C C . ASP A 1 306 ? -7.388 -14.324 -21.296 1.00 89.94 306 ASP A C 1
ATOM 2337 O O . ASP A 1 306 ? -6.885 -14.250 -20.176 1.00 89.94 306 ASP A O 1
ATOM 2341 N N . ARG A 1 307 ? -6.835 -13.702 -22.343 1.00 91.00 307 ARG A N 1
ATOM 2342 C CA . ARG A 1 307 ? -5.657 -12.824 -22.267 1.00 91.00 307 ARG A CA 1
ATOM 2343 C C . ARG A 1 307 ? -6.024 -11.341 -22.164 1.00 91.00 307 ARG A C 1
ATOM 2345 O O . ARG A 1 307 ? -5.125 -10.498 -22.173 1.00 91.00 307 ARG A O 1
ATOM 2352 N N . LEU A 1 308 ? -7.315 -11.010 -22.145 1.00 93.00 308 LEU A N 1
ATOM 2353 C CA . LEU A 1 308 ? -7.824 -9.644 -22.068 1.00 93.00 308 LEU A CA 1
ATOM 2354 C C . LEU A 1 308 ? -8.452 -9.398 -20.694 1.00 93.00 308 LEU A C 1
ATOM 2356 O O . LEU A 1 308 ? -9.261 -10.187 -20.230 1.00 93.00 308 LEU A O 1
ATOM 2360 N N . ASP A 1 309 ? -8.138 -8.249 -20.095 1.00 90.31 309 ASP A N 1
ATOM 2361 C CA . ASP A 1 309 ? -8.708 -7.800 -18.822 1.00 90.31 309 ASP A CA 1
ATOM 2362 C C . ASP A 1 309 ? -9.417 -6.443 -18.979 1.00 90.31 309 ASP A C 1
ATOM 2364 O O . ASP A 1 309 ? -9.066 -5.620 -19.836 1.00 90.31 309 ASP A O 1
ATOM 2368 N N . GLY A 1 310 ? -10.403 -6.187 -18.113 1.00 92.81 310 GLY A N 1
ATOM 2369 C CA . GLY A 1 310 ? -11.073 -4.888 -17.980 1.00 92.81 310 GLY A CA 1
ATOM 2370 C C . GLY A 1 310 ? -11.874 -4.465 -19.218 1.00 92.81 310 GLY A C 1
ATOM 2371 O O . GLY A 1 310 ? -12.644 -5.245 -19.774 1.00 92.81 310 GLY A O 1
ATOM 2372 N N . GLU A 1 311 ? -11.705 -3.213 -19.654 1.00 91.19 311 GLU A N 1
ATOM 2373 C CA . GLU A 1 311 ? -12.455 -2.633 -20.784 1.00 91.19 311 GLU A CA 1
ATOM 2374 C C . GLU A 1 311 ? -12.218 -3.391 -22.102 1.00 91.19 311 GLU A C 1
ATOM 2376 O O . GLU A 1 311 ? -13.142 -3.574 -22.891 1.00 91.19 311 GLU A O 1
ATOM 2381 N N . LYS A 1 312 ? -11.006 -3.920 -22.323 1.00 90.06 312 LYS A N 1
ATOM 2382 C CA . LYS A 1 312 ? -10.680 -4.673 -23.547 1.00 90.06 312 LYS A CA 1
ATOM 2383 C C . LYS A 1 312 ? -11.404 -6.012 -23.629 1.00 90.06 312 LYS A C 1
ATOM 2385 O O . LYS A 1 312 ? -11.709 -6.463 -24.730 1.00 90.06 312 LYS A O 1
ATOM 2390 N N . PHE A 1 313 ? -11.669 -6.637 -22.483 1.00 95.38 313 PHE A N 1
ATOM 2391 C CA . PHE A 1 313 ? -12.478 -7.849 -22.417 1.00 95.38 313 PHE A CA 1
ATOM 2392 C C . PHE A 1 313 ? -13.931 -7.538 -22.791 1.00 95.38 313 PHE A C 1
ATOM 2394 O O . PHE A 1 313 ? -14.494 -8.193 -23.663 1.00 95.38 313 PHE A O 1
ATOM 2401 N N . GLN A 1 314 ? -14.506 -6.474 -22.221 1.00 92.75 314 GLN A N 1
ATOM 2402 C CA . GLN A 1 314 ? -15.881 -6.053 -22.517 1.00 92.75 314 GLN A CA 1
ATOM 2403 C C . GLN A 1 314 ? -16.075 -5.712 -24.002 1.00 92.75 314 GLN A C 1
ATOM 2405 O O . GLN A 1 314 ? -16.993 -6.234 -24.630 1.00 92.75 314 GLN A O 1
ATOM 2410 N N . GLU A 1 315 ? -15.164 -4.940 -24.604 1.00 93.88 315 GLU A N 1
ATOM 2411 C CA . GLU A 1 315 ? -15.219 -4.638 -26.042 1.00 93.88 315 GLU A CA 1
ATOM 2412 C C . GLU A 1 315 ? -15.092 -5.886 -26.931 1.00 93.88 315 GLU A C 1
ATOM 2414 O O . GLU A 1 315 ? -15.630 -5.924 -28.041 1.00 93.88 315 GLU A O 1
ATOM 2419 N N . ALA A 1 316 ? -14.329 -6.890 -26.492 1.00 94.75 316 ALA A N 1
ATOM 2420 C CA . ALA A 1 316 ? -14.159 -8.130 -27.238 1.00 94.75 316 ALA A CA 1
ATOM 2421 C C . ALA A 1 316 ? -15.414 -9.013 -27.159 1.00 94.75 316 ALA A C 1
ATOM 2423 O O . ALA A 1 316 ? -15.796 -9.592 -28.176 1.00 94.75 316 ALA A O 1
ATOM 2424 N N . ILE A 1 317 ? -16.084 -9.046 -26.003 1.00 95.00 317 ILE A N 1
ATOM 2425 C CA . ILE A 1 317 ? -17.370 -9.727 -25.807 1.00 95.00 317 ILE A CA 1
ATOM 2426 C C . ILE A 1 317 ? -18.477 -9.071 -26.647 1.00 95.00 317 ILE A C 1
ATOM 2428 O O . ILE A 1 317 ? -19.236 -9.775 -27.307 1.00 95.00 317 ILE A O 1
ATOM 2432 N N . GLU A 1 318 ? -18.531 -7.737 -26.721 1.00 96.19 318 GLU A N 1
ATOM 2433 C CA . GLU A 1 318 ? -19.526 -7.014 -27.534 1.00 96.19 318 GLU A CA 1
ATOM 2434 C C . GLU A 1 318 ? -19.394 -7.262 -29.046 1.00 96.19 318 GLU A C 1
ATOM 2436 O O . GLU A 1 318 ? -20.361 -7.111 -29.795 1.00 96.19 318 GLU A O 1
ATOM 2441 N N . LYS A 1 319 ? -18.200 -7.646 -29.513 1.00 95.75 319 LYS A N 1
ATOM 2442 C CA . LYS A 1 319 ? -17.938 -7.974 -30.924 1.00 95.75 319 LYS A CA 1
ATOM 2443 C C . LYS A 1 319 ? -18.309 -9.412 -31.287 1.00 95.75 319 LYS A C 1
ATOM 2445 O O . LYS A 1 319 ? -18.307 -9.739 -32.477 1.00 95.75 319 LYS A O 1
ATOM 2450 N N . LEU A 1 320 ? -18.614 -10.267 -30.308 1.00 94.44 320 LEU A N 1
ATOM 2451 C CA . LEU A 1 320 ? -19.060 -11.630 -30.573 1.00 94.44 320 LEU A CA 1
ATOM 2452 C C . LEU A 1 320 ? -20.480 -11.623 -31.138 1.00 94.44 320 LEU A C 1
ATOM 2454 O O . LEU A 1 320 ? -21.368 -10.900 -30.688 1.00 94.44 320 LEU A O 1
ATOM 2458 N N . THR A 1 321 ? -20.719 -12.477 -32.129 1.00 95.62 321 THR A N 1
ATOM 2459 C CA . THR A 1 321 ? -22.093 -12.756 -32.561 1.00 95.62 321 THR A CA 1
ATOM 2460 C C . THR A 1 321 ? -22.855 -13.486 -31.445 1.00 95.62 321 THR A C 1
ATOM 2462 O O . THR A 1 321 ? -22.229 -14.198 -30.656 1.00 95.62 321 THR A O 1
ATOM 2465 N N . PRO A 1 322 ? -24.199 -13.416 -31.391 1.00 95.31 322 PRO A N 1
ATOM 2466 C CA . PRO A 1 322 ? -24.974 -14.119 -30.363 1.00 95.31 322 PRO A CA 1
ATOM 2467 C C . PRO A 1 322 ? -24.663 -15.625 -30.266 1.00 95.31 322 PRO A C 1
ATOM 2469 O O . PRO A 1 322 ? -24.584 -16.171 -29.174 1.00 95.31 322 PRO A O 1
ATOM 2472 N N . ALA A 1 323 ? -24.398 -16.281 -31.402 1.00 92.25 323 ALA A N 1
ATOM 2473 C CA . ALA A 1 323 ? -24.036 -17.701 -31.454 1.00 92.25 323 ALA A CA 1
ATOM 2474 C C . ALA A 1 323 ? -22.598 -18.001 -30.983 1.00 92.25 323 ALA A C 1
ATOM 2476 O O . ALA A 1 323 ? -22.271 -19.143 -30.665 1.00 92.25 323 ALA A O 1
ATOM 2477 N N . GLN A 1 324 ? -21.701 -17.013 -30.993 1.00 93.88 324 GLN A N 1
ATOM 2478 C CA . GLN A 1 324 ? -20.367 -17.142 -30.399 1.00 93.88 324 GLN A CA 1
ATOM 2479 C C . GLN A 1 324 ? -20.406 -16.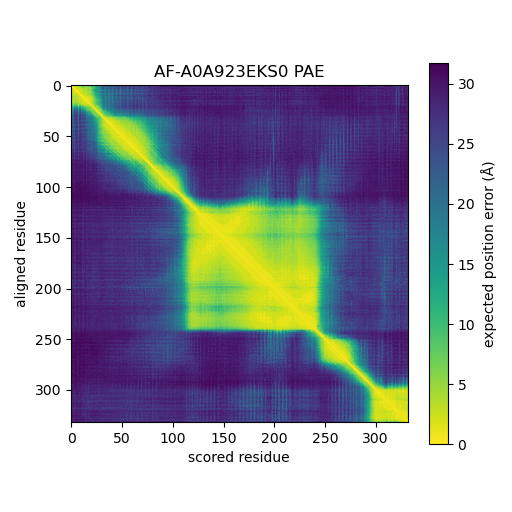867 -28.898 1.00 93.88 324 GLN A C 1
ATOM 2481 O O . GLN A 1 324 ? -19.728 -17.560 -28.154 1.00 93.88 324 GLN A O 1
ATOM 2486 N N . LEU A 1 325 ? -21.233 -15.914 -28.461 1.00 94.12 325 LEU A N 1
ATOM 2487 C CA . LEU A 1 325 ? -21.450 -15.630 -27.046 1.00 94.12 325 LEU A CA 1
ATOM 2488 C C . LEU A 1 325 ? -22.005 -16.861 -26.313 1.00 94.12 325 LEU A C 1
ATOM 2490 O O . LEU A 1 325 ? -21.457 -17.259 -25.295 1.00 94.12 325 LEU A O 1
ATOM 2494 N N . GLU A 1 326 ? -23.017 -17.526 -26.880 1.00 93.62 326 GLU A N 1
ATOM 2495 C CA . GLU A 1 326 ? -23.589 -18.756 -26.306 1.00 93.62 326 GLU A CA 1
ATOM 2496 C C . GLU A 1 326 ? -22.550 -19.889 -26.221 1.00 93.62 326 GLU A C 1
ATOM 2498 O O . GLU A 1 326 ? -22.482 -20.605 -25.222 1.00 93.62 326 GLU A O 1
ATOM 2503 N N . ARG A 1 327 ? -21.686 -20.024 -27.239 1.00 92.38 327 ARG A N 1
ATOM 2504 C CA . ARG A 1 327 ? -20.586 -21.001 -27.221 1.00 92.38 327 ARG A CA 1
ATOM 2505 C C . ARG A 1 327 ? -19.532 -20.663 -26.168 1.00 92.38 327 ARG A C 1
ATOM 2507 O O . ARG A 1 327 ? -19.097 -21.574 -25.471 1.00 92.38 327 ARG A O 1
ATOM 2514 N N . TYR A 1 328 ? -19.184 -19.387 -26.009 1.00 91.38 328 TYR A N 1
ATOM 2515 C CA . TYR A 1 328 ? -18.263 -18.913 -24.976 1.00 91.38 328 TYR A CA 1
ATOM 2516 C C . TYR A 1 328 ? -18.816 -19.161 -23.564 1.00 91.38 328 TYR A C 1
ATOM 2518 O O . TYR A 1 328 ? -18.135 -19.763 -22.742 1.00 91.38 328 TYR A O 1
ATOM 2526 N N . GLU A 1 329 ? -20.077 -18.804 -23.306 1.00 91.12 329 GLU A N 1
ATOM 2527 C CA . GLU A 1 329 ? -20.745 -19.033 -22.014 1.00 91.12 329 GLU A CA 1
ATOM 2528 C C . GLU A 1 329 ? -20.914 -20.521 -21.681 1.00 91.12 329 GLU A C 1
ATOM 2530 O O . GLU A 1 329 ? -20.923 -20.890 -20.512 1.00 91.12 329 GLU A O 1
ATOM 2535 N N . SER A 1 330 ? -21.048 -21.383 -22.694 1.00 89.81 330 SER A N 1
ATOM 2536 C CA . SER A 1 330 ? -21.115 -22.837 -22.495 1.00 89.81 330 SER A CA 1
ATOM 2537 C C . SER A 1 330 ? -19.751 -23.502 -22.279 1.00 89.81 330 SER A C 1
ATOM 2539 O O . SER A 1 330 ? -19.702 -24.639 -21.809 1.00 89.81 330 SER A O 1
ATOM 2541 N N . ALA A 1 331 ? -18.667 -22.823 -22.674 1.00 82.06 331 ALA A N 1
ATOM 2542 C CA . ALA A 1 331 ? -17.295 -23.316 -22.591 1.00 82.06 331 ALA A CA 1
ATOM 2543 C C . ALA A 1 331 ? -16.540 -22.815 -21.344 1.00 82.06 331 ALA A C 1
ATOM 2545 O O . ALA A 1 331 ? -15.541 -23.435 -20.979 1.00 82.06 331 ALA A O 1
ATOM 2546 N N . ALA A 1 332 ? -17.005 -21.725 -20.720 1.00 71.12 332 ALA A N 1
ATOM 2547 C CA . ALA A 1 332 ? -16.506 -21.183 -19.450 1.00 71.12 332 ALA A CA 1
ATOM 2548 C C . ALA A 1 332 ? -17.013 -21.977 -18.231 1.00 71.12 332 ALA A C 1
ATOM 2550 O O . ALA A 1 332 ? -16.220 -22.151 -17.276 1.00 71.12 332 ALA A O 1
#

Solvent-accessible surface area (backbone atoms only — not comparable to full-atom values): 19588 Å² total; per-residue (Å²): 130,87,80,55,75,80,72,50,75,82,56,56,78,68,62,56,52,64,74,77,56,80,88,78,91,77,89,78,80,89,51,82,65,59,60,53,54,50,53,54,50,53,54,50,53,52,54,50,50,55,50,50,54,52,52,53,54,49,52,55,51,52,53,53,54,52,53,57,51,55,59,56,55,56,65,62,50,60,65,55,54,59,59,51,52,60,49,51,58,52,52,52,53,54,50,53,55,47,51,55,51,51,59,59,54,58,76,75,59,68,90,68,74,70,80,74,77,75,72,68,83,70,56,76,59,59,58,66,70,58,52,52,52,34,45,53,51,34,56,51,41,49,52,35,38,77,74,62,77,43,55,71,66,64,41,49,53,44,46,50,53,33,50,53,48,49,50,48,27,52,52,17,50,53,51,39,51,51,44,49,50,53,51,47,50,52,45,50,53,51,48,39,70,78,37,50,64,45,69,75,32,65,69,52,31,52,51,32,54,55,38,39,61,52,40,52,73,37,78,69,38,65,70,46,52,67,62,54,41,53,53,50,20,50,54,48,45,34,60,76,67,64,59,84,61,59,81,76,54,51,58,61,49,47,51,49,48,53,51,50,49,51,50,49,50,52,51,50,52,53,50,50,60,59,56,65,72,70,64,87,75,75,75,99,75,78,83,88,78,72,86,83,77,77,88,73,77,79,78,56,98,57,63,72,53,82,75,42,65,70,72,61,30,53,58,53,56,70,70,45,52,74,76,49,47,54,52,50,69,74,71,108

Foldseek 3Di:
DDDDPVVCPPDDPVVVCVVPDDDDDDDDDDDPVVVVVVVVVVVVVVVVVVVVVVVVVVVVVVVVVVVVVVVVVVVVVVVVVVVVVVVVVVVVVVVVVVVVVVVVVVVPPDPPPDPPPPQDDAQDAQDPVVLVVLVVVLVVLVVCVVVVVDDPVVNVVSVVVNVVNVVSNVVRVVRNVVSVVVQLVVLVVVLCVVPVVCVVDPVNVVQLVVQLVVLCPDPNSVPDDSNRSSVVSNVVSCVVVVVPDDPVVCVVVVVVVVVVVVVVVVVVVVVVVVVVVPPPDDDPPPPPDDDDDDDDPDQPPCVVLVVDDDPRNVVVLVPDDPVVNVVVVVVD

Secondary structure (DSSP, 8-state):
-PPPHHHHTTS-HHHHHHHHS----------HHHHHHHHHHHHHHHHHHHHHHHHHHHHHHHHHHHHHHHHHHHHHHHHHHHHHHHHHHHHHHHHHHHHHHHHHHTTSS---------PPPPPPPPPHHHHHHHHHHHHHHHHHHHTTSS-HHHHHHHHHHHHHHHHHHHHHHHHHHHHHHHHHHHHHHHHHHH-THHHH-HHHHHHHHHHHHHHTTSHHHHHS-HHHHHHHHHHHHHHHTT--S-TTHHHHHHHHHHHHHHHHHHHHHHHHHHHTTS-S---TT-SS--PPPP--PPPPTTTTTTT--THHHHHHHHTS-HHHHHHHHHH-

Sequence (332 aa):
MPLTDEEKEGLSPEEVAAIDGGDDDDTIEETDAEAAEREAKEAADAEKQAAEDKAAAQKIADEKAATEKAEADKAATDDKAAEAKAKEDADAKALAEKEAADAAAAKEADEVPAPQQTQPPQLPSVDPEKLEAAKTKFDEAKTQFDDGEIDYQAFDEIKTEYNRLRWKDEDAKEYNQNARHFQWQGSQDKFFEDNPRFLSNQTLNAAYVATVNRILKTEDGATMTDDQLLAAAKKQVESDLVLTADPTATEAEEVKRQAAEKARKAKAIAAAKSGNADRSTIEDGDIAKLPSAEEESDPSEFDYLDRLDGEKFQEAIEKLTPAQLERYESAA

Mean predicted aligned error: 21.7 Å